Protein AF-A0A7X9AWX8-F1 (afdb_monomer_lite)

Foldseek 3Di:
DDDPVRLVVVVVVLCVVDDADPPDDPVVLSVVCVVQPVVLVVVLVVCCVPPVVCSSVSVRVSRVVVVVLVVCVVVPVVVSVVVSVVVSLVRVLVVLVVVLVVLVVVCVPPDCVVCVVSVVVSVVSVVVSVVSVVVVVVVVVVVVVVVVVVVVVVVVVVVVVVVVCVVCVVVVVQVVCCVVPVDHD

pLDDT: mean 87.35, std 6.23, range [58.72, 96.88]

Radius of gyration: 27.31 Å; chains: 1; bounding box: 64×26×91 Å

Sequence (185 aa):
MPDKAELAGQLPTYLQTLKLSENFSPDRFLTFYQEYAPELLQEWHQVCLNSPETASQHLQQLVLGYEELQALKQSNPSVYAWRAKRFQQELKTRLLAKEIKKLDAELQNKSVTEQTDKFLQLHQNKQKLKKMLEDDFQARQQEQQIEMKRLETEMNMLKMLLEEREANKDNIIQEKYRKLTNLDW

Secondary structure (DSSP, 8-state):
---HHHHHHHHHHHHTTS---TT--HHHHHHHHHHH-HHHHHHHHHHHHH-HHHHHHHHHHHHHHHHHHHHHHHH-HHHHHHHHHHHHHHHHHHHHHHHHHHHHHHTTT--TTTSHHHHHHHHHHHHHHHHHHHHHHHHHHHHHHHHHHHHHHHHHHHHHHHHHHHHTHHHHHHHHHHHHHSS--

Structure (mmCIF, N/CA/C/O backbone):
data_AF-A0A7X9AWX8-F1
#
_entry.id   AF-A0A7X9AWX8-F1
#
loop_
_atom_site.group_PDB
_atom_site.id
_atom_site.type_symbol
_atom_site.label_atom_id
_atom_site.label_alt_id
_atom_site.label_comp_id
_atom_site.label_asym_id
_atom_site.label_entity_id
_atom_site.label_seq_id
_atom_site.pdbx_PDB_ins_code
_atom_site.Cartn_x
_atom_site.Cartn_y
_atom_site.Cartn_z
_atom_site.occupancy
_atom_site.B_iso_or_equiv
_atom_site.auth_seq_id
_atom_site.auth_comp_id
_atom_site.auth_asym_id
_atom_site.auth_atom_id
_atom_site.pdbx_PDB_model_num
ATOM 1 N N . MET A 1 1 ? -22.025 -4.201 9.895 1.00 58.72 1 MET A N 1
ATOM 2 C CA . MET A 1 1 ? -21.469 -4.240 8.528 1.00 58.72 1 MET A CA 1
ATOM 3 C C . MET A 1 1 ? -22.654 -4.101 7.592 1.00 58.72 1 MET A C 1
ATOM 5 O O . MET A 1 1 ? -23.591 -4.861 7.809 1.00 58.72 1 MET A O 1
ATOM 9 N N . PRO A 1 2 ? -22.678 -3.107 6.687 1.00 64.62 2 PRO A N 1
ATOM 10 C CA . PRO A 1 2 ? -23.782 -2.954 5.740 1.00 64.62 2 PRO A CA 1
ATOM 11 C C . PRO A 1 2 ? -23.877 -4.200 4.853 1.00 64.62 2 PRO A C 1
ATOM 13 O O . PRO A 1 2 ? -22.850 -4.785 4.493 1.00 64.62 2 PRO A O 1
ATOM 16 N N . ASP A 1 3 ? -25.099 -4.631 4.552 1.00 77.00 3 ASP A N 1
ATOM 17 C CA . ASP A 1 3 ? -25.329 -5.823 3.733 1.00 77.00 3 ASP A CA 1
ATOM 18 C C . ASP A 1 3 ? -24.892 -5.562 2.278 1.00 77.00 3 ASP A C 1
ATOM 20 O O . ASP A 1 3 ? -24.990 -4.442 1.768 1.00 77.00 3 ASP A O 1
ATOM 24 N N . LYS A 1 4 ? -24.430 -6.601 1.572 1.00 72.00 4 LYS A N 1
ATOM 25 C CA . LYS A 1 4 ? -24.132 -6.537 0.135 1.00 72.00 4 LYS A CA 1
ATOM 26 C C . LYS A 1 4 ? -25.330 -6.006 -0.645 1.00 72.00 4 LYS A C 1
ATOM 28 O O . LYS A 1 4 ? -25.137 -5.199 -1.548 1.00 72.00 4 LYS A O 1
ATOM 33 N N . ALA A 1 5 ? -26.539 -6.438 -0.285 1.00 74.81 5 ALA A N 1
ATOM 34 C CA . ALA A 1 5 ? -27.776 -5.985 -0.915 1.00 74.81 5 ALA A CA 1
ATOM 35 C C . ALA A 1 5 ? -28.046 -4.491 -0.665 1.00 74.81 5 ALA A C 1
ATOM 37 O O . ALA A 1 5 ? -28.476 -3.778 -1.568 1.00 74.81 5 ALA A O 1
ATOM 38 N N . GLU A 1 6 ? -27.733 -4.003 0.536 1.00 76.38 6 GLU A N 1
ATOM 39 C CA . GLU A 1 6 ? -27.904 -2.601 0.923 1.00 76.38 6 GLU A CA 1
ATOM 40 C C . GLU A 1 6 ? -26.924 -1.687 0.172 1.00 76.38 6 GLU A C 1
ATOM 42 O O . GLU A 1 6 ? -27.328 -0.684 -0.420 1.00 76.38 6 GLU A O 1
ATOM 47 N N . LEU A 1 7 ? -25.646 -2.078 0.105 1.00 75.06 7 LEU A N 1
ATOM 48 C CA . LEU A 1 7 ? -24.637 -1.366 -0.683 1.00 75.06 7 LEU A CA 1
ATOM 49 C C . LEU A 1 7 ? -24.966 -1.407 -2.179 1.00 75.06 7 LEU A C 1
ATOM 51 O O . LEU A 1 7 ? -24.877 -0.379 -2.843 1.00 75.06 7 LEU A O 1
ATOM 55 N N . ALA A 1 8 ? -25.387 -2.562 -2.704 1.00 75.44 8 ALA A N 1
ATOM 56 C CA . ALA A 1 8 ? -25.768 -2.724 -4.107 1.00 75.44 8 ALA A CA 1
ATOM 57 C C . ALA A 1 8 ? -27.003 -1.895 -4.496 1.00 75.44 8 ALA A C 1
ATOM 59 O O . ALA A 1 8 ? -27.124 -1.512 -5.656 1.00 75.44 8 ALA A O 1
ATOM 60 N N . GLY A 1 9 ? -27.891 -1.577 -3.549 1.00 75.25 9 GLY A N 1
ATOM 61 C CA . GLY A 1 9 ? -29.017 -0.668 -3.779 1.00 75.25 9 GLY A CA 1
ATOM 62 C C . GLY A 1 9 ? -28.604 0.806 -3.889 1.00 75.25 9 GLY A C 1
ATOM 63 O O . GLY A 1 9 ? -29.216 1.558 -4.643 1.00 75.25 9 GLY A O 1
ATOM 64 N N . GLN A 1 10 ? -27.554 1.223 -3.174 1.00 73.44 10 GLN A N 1
ATOM 65 C CA . GLN A 1 10 ? -27.076 2.615 -3.150 1.00 73.44 10 GLN A CA 1
ATOM 66 C C . GLN A 1 10 ? -26.029 2.906 -4.239 1.00 73.44 10 GLN A C 1
ATOM 68 O O . GLN A 1 10 ? -25.979 4.011 -4.781 1.00 73.44 10 GLN A O 1
ATOM 73 N N . LEU A 1 11 ? -25.207 1.910 -4.584 1.00 78.56 11 LEU A N 1
ATOM 74 C CA . LEU A 1 11 ? -24.085 2.018 -5.522 1.00 78.56 11 LEU A CA 1
ATOM 75 C C . LEU A 1 11 ? -24.466 2.578 -6.911 1.00 78.56 11 LEU A C 1
ATOM 77 O O . LEU A 1 11 ? -23.738 3.445 -7.395 1.00 78.56 11 LEU A O 1
ATOM 81 N N . PRO A 1 12 ? -25.578 2.165 -7.561 1.00 79.56 12 PRO A N 1
ATOM 82 C CA . PRO A 1 12 ? -25.911 2.614 -8.913 1.00 79.56 12 PRO A CA 1
ATOM 83 C C . PRO A 1 12 ? -26.087 4.131 -9.014 1.00 79.56 12 PRO A C 1
ATOM 85 O O . PRO A 1 12 ? -25.610 4.737 -9.969 1.00 79.56 12 PRO A O 1
ATOM 88 N N . THR A 1 13 ? -26.706 4.753 -8.007 1.00 82.81 13 THR A N 1
ATOM 89 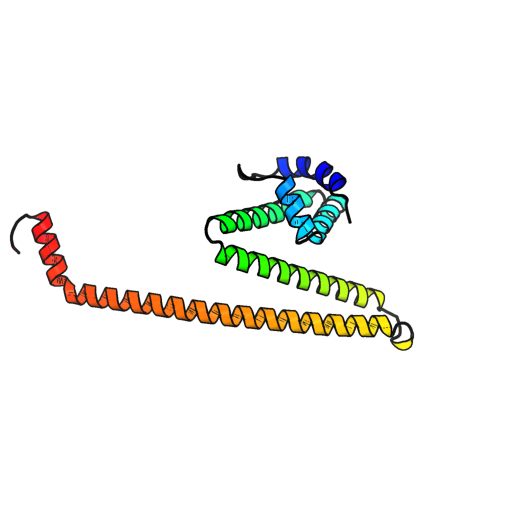C CA . THR A 1 13 ? -26.957 6.201 -7.971 1.00 82.81 13 THR A CA 1
ATOM 90 C C . THR A 1 13 ? -25.654 6.997 -7.959 1.00 82.81 13 THR A C 1
ATOM 92 O O . THR A 1 13 ? -25.510 7.975 -8.688 1.00 82.81 13 THR A O 1
ATOM 95 N N . TYR A 1 14 ? -24.674 6.555 -7.171 1.00 80.62 14 TYR A N 1
ATOM 96 C CA . TYR A 1 14 ? -23.377 7.223 -7.082 1.00 80.62 14 TYR A CA 1
ATOM 97 C C . TYR A 1 14 ? -22.487 6.921 -8.293 1.00 80.62 14 TYR A C 1
ATOM 99 O O . TYR A 1 14 ? -21.811 7.819 -8.791 1.00 80.62 14 TYR A O 1
ATOM 107 N N . LEU A 1 15 ? -22.524 5.695 -8.824 1.00 81.19 15 LEU A N 1
ATOM 108 C CA . LEU A 1 15 ? -21.748 5.303 -10.004 1.00 81.19 15 LEU A CA 1
ATOM 109 C C . LEU A 1 15 ? -22.141 6.075 -11.271 1.00 81.19 15 LEU A C 1
ATOM 111 O O . LEU A 1 15 ? -21.268 6.361 -12.084 1.00 81.19 15 LEU A O 1
ATOM 115 N N . GLN A 1 16 ? -23.412 6.467 -11.424 1.00 80.62 16 GLN A N 1
ATOM 116 C CA . GLN A 1 16 ? -23.870 7.285 -12.560 1.00 80.62 16 GLN A CA 1
ATOM 117 C C . GLN A 1 16 ? -23.164 8.645 -12.653 1.00 80.62 16 GLN A C 1
ATOM 119 O O . GLN A 1 16 ? -23.079 9.226 -13.732 1.00 80.62 16 GLN A O 1
ATOM 124 N N . THR A 1 17 ? -22.645 9.153 -11.534 1.00 79.62 17 THR A N 1
ATOM 125 C CA . THR A 1 17 ? -21.919 10.430 -11.489 1.00 79.62 17 THR A CA 1
ATOM 126 C C . THR A 1 17 ? -20.439 10.299 -11.854 1.00 79.62 17 THR A C 1
ATOM 128 O O . THR A 1 17 ? -19.745 11.308 -11.994 1.00 79.62 17 THR A O 1
ATOM 131 N N . LEU A 1 18 ? -19.942 9.069 -12.022 1.00 82.12 18 LEU A N 1
ATOM 132 C CA . LEU A 1 18 ? -18.532 8.778 -12.246 1.00 82.12 18 LEU A CA 1
ATOM 133 C C . LEU A 1 18 ? -18.266 8.409 -13.707 1.00 82.12 18 LEU A C 1
ATOM 135 O O . LEU A 1 18 ? -19.067 7.756 -14.371 1.00 82.12 18 LEU A O 1
ATOM 139 N N . LYS A 1 19 ? -17.089 8.795 -14.205 1.00 80.81 19 LYS A N 1
ATOM 140 C CA . LYS A 1 19 ? -16.570 8.295 -15.483 1.00 80.81 19 LYS A CA 1
ATOM 141 C C . LYS A 1 19 ? -15.870 6.963 -15.232 1.00 80.81 19 LYS A C 1
ATOM 143 O O . LYS A 1 19 ? -14.737 6.956 -14.763 1.00 80.81 19 LYS A O 1
ATOM 148 N N . LEU A 1 20 ? -16.572 5.868 -15.501 1.00 83.25 20 LEU A N 1
ATOM 149 C CA . LEU A 1 20 ? -16.092 4.498 -15.306 1.00 83.25 20 LEU A CA 1
ATOM 150 C C . LEU A 1 20 ? -15.451 3.963 -16.591 1.00 83.25 20 LEU A C 1
ATOM 152 O O . LEU A 1 20 ? -15.846 4.363 -17.689 1.00 83.25 20 LEU A O 1
ATOM 156 N N . SER A 1 21 ? -14.484 3.051 -16.470 1.00 80.31 21 SER A N 1
ATOM 157 C CA . SER A 1 21 ? -13.946 2.351 -17.640 1.00 80.31 21 SER A CA 1
ATOM 158 C C . SER A 1 21 ? -14.966 1.371 -18.234 1.00 80.31 21 SER A C 1
ATOM 160 O O . SER A 1 21 ? -15.839 0.859 -17.533 1.00 80.31 21 SER A O 1
ATOM 162 N N . GLU A 1 22 ? -14.828 1.046 -19.525 1.00 78.81 22 GLU A N 1
ATOM 163 C CA . GLU A 1 22 ? -15.707 0.078 -20.213 1.00 78.81 22 GLU A CA 1
ATOM 164 C C . GLU A 1 22 ? -15.689 -1.319 -19.569 1.00 78.81 22 GLU A C 1
ATOM 166 O O . GLU A 1 22 ? -16.652 -2.074 -19.677 1.00 78.81 22 GLU A O 1
ATOM 171 N N . ASN A 1 23 ? -14.608 -1.654 -18.861 1.00 80.56 23 ASN A N 1
ATOM 172 C CA . ASN A 1 23 ? -14.426 -2.942 -18.196 1.00 80.56 23 ASN A CA 1
ATOM 173 C C . ASN A 1 23 ? -14.838 -2.925 -16.715 1.00 80.56 23 ASN A C 1
ATOM 175 O O . ASN A 1 23 ? -14.663 -3.932 -16.017 1.00 80.56 23 ASN A O 1
ATOM 179 N N . PHE A 1 24 ? -15.359 -1.802 -16.211 1.00 85.81 24 PHE A N 1
ATOM 180 C CA . PHE A 1 24 ? -15.783 -1.697 -14.825 1.00 85.81 24 PHE A CA 1
ATOM 181 C C . PHE A 1 24 ? -17.013 -2.573 -14.565 1.00 85.81 24 PHE A C 1
ATOM 183 O O . PHE A 1 24 ? -18.043 -2.465 -15.227 1.00 85.81 24 PHE A O 1
ATOM 190 N N . SER A 1 25 ? -16.920 -3.431 -13.550 1.00 88.19 25 SER A N 1
ATOM 191 C CA . SER A 1 25 ? -18.032 -4.263 -13.094 1.00 88.19 25 SER A CA 1
ATOM 192 C C . SER A 1 25 ? -18.333 -3.949 -11.626 1.00 88.19 25 SER A C 1
ATOM 194 O O . SER A 1 25 ? -17.509 -4.281 -10.766 1.00 88.19 25 SER A O 1
ATOM 196 N N . PRO A 1 26 ? -19.506 -3.36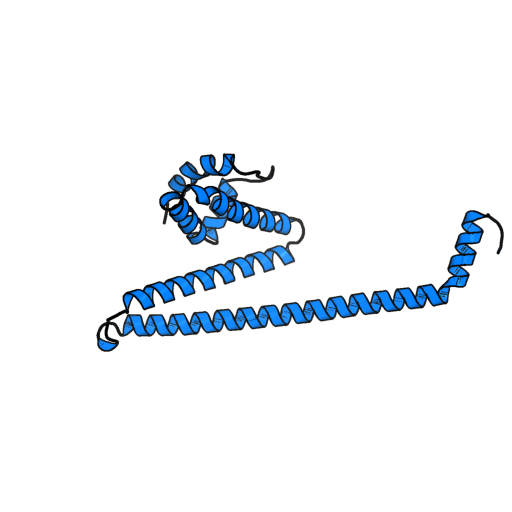0 -11.318 1.00 87.00 26 PRO A N 1
ATOM 197 C CA . PRO A 1 26 ? -19.909 -3.041 -9.948 1.00 87.00 26 PRO A CA 1
ATOM 198 C C . PRO A 1 26 ? -19.889 -4.259 -9.014 1.00 87.00 26 PRO A C 1
ATOM 200 O O . PRO A 1 26 ? -19.415 -4.171 -7.883 1.00 87.00 26 PRO A O 1
ATOM 203 N N . ASP A 1 27 ? -20.315 -5.426 -9.506 1.00 86.69 27 ASP A N 1
ATOM 204 C CA . ASP A 1 27 ? -20.313 -6.669 -8.728 1.00 86.69 27 ASP A CA 1
ATOM 205 C C . ASP A 1 27 ? -18.902 -7.158 -8.398 1.00 86.69 27 ASP A C 1
ATOM 207 O O . ASP A 1 27 ? -18.645 -7.626 -7.283 1.00 86.69 27 ASP A O 1
ATOM 211 N N . ARG A 1 28 ? -17.964 -7.044 -9.349 1.00 88.38 28 ARG A N 1
ATOM 212 C CA . ARG A 1 28 ? -16.558 -7.408 -9.118 1.00 88.38 28 ARG A CA 1
ATOM 213 C C . ARG A 1 28 ? -15.870 -6.415 -8.191 1.00 88.38 28 ARG A C 1
ATOM 215 O O . ARG A 1 28 ? -15.081 -6.841 -7.352 1.00 88.38 28 ARG A O 1
ATOM 222 N N . PHE A 1 29 ? -16.190 -5.129 -8.311 1.00 90.31 29 PHE A N 1
ATOM 223 C CA . PHE A 1 29 ? -15.744 -4.086 -7.391 1.00 90.31 29 PHE A CA 1
ATOM 224 C C . PHE A 1 29 ? -16.210 -4.384 -5.958 1.00 90.31 29 PHE A C 1
ATOM 226 O O . PHE A 1 29 ? -15.383 -4.485 -5.052 1.00 90.31 29 PHE A O 1
ATOM 233 N N . LEU A 1 30 ? -17.512 -4.615 -5.754 1.00 88.44 30 LEU A N 1
ATOM 234 C CA . LEU A 1 30 ? -18.059 -4.922 -4.429 1.00 88.44 30 LEU A CA 1
ATOM 235 C C . LEU A 1 30 ? -17.465 -6.205 -3.857 1.00 88.44 30 LEU A C 1
ATOM 237 O O . LEU A 1 30 ? -17.063 -6.225 -2.700 1.00 88.44 30 LEU A O 1
ATOM 241 N N . THR A 1 31 ? -17.381 -7.264 -4.662 1.00 88.38 31 THR A N 1
ATOM 242 C CA . THR A 1 31 ? -16.828 -8.549 -4.214 1.00 88.38 31 THR A CA 1
ATOM 243 C C . THR A 1 31 ? -15.361 -8.405 -3.806 1.00 88.38 31 THR A C 1
ATOM 245 O O . THR A 1 31 ? -14.979 -8.900 -2.751 1.00 88.38 31 THR A O 1
ATOM 248 N N . PHE A 1 32 ? -14.565 -7.655 -4.576 1.00 88.19 32 PHE A N 1
ATOM 249 C CA . PHE A 1 32 ? -13.178 -7.359 -4.223 1.00 88.19 32 PHE A CA 1
ATOM 250 C C . PHE A 1 32 ? -13.080 -6.652 -2.866 1.00 88.19 32 PHE A C 1
ATOM 252 O O . PHE A 1 32 ? -12.377 -7.117 -1.973 1.00 88.19 32 PHE A O 1
ATOM 259 N N . TYR A 1 33 ? -13.805 -5.552 -2.670 1.00 87.50 33 TYR A N 1
ATOM 260 C CA . TYR A 1 33 ? -13.709 -4.831 -1.404 1.00 87.50 33 TYR A CA 1
ATOM 261 C C . TYR A 1 33 ? -14.325 -5.600 -0.232 1.00 87.50 33 TYR A C 1
ATOM 263 O O . TYR A 1 33 ? -13.813 -5.493 0.872 1.00 87.50 33 TYR A O 1
ATOM 271 N N . GLN A 1 34 ? -15.354 -6.419 -0.436 1.00 86.69 34 GLN A N 1
ATOM 272 C CA . GLN A 1 34 ? -15.895 -7.274 0.626 1.00 86.69 34 GLN A CA 1
ATOM 273 C C . GLN A 1 34 ? -14.899 -8.330 1.099 1.00 86.69 34 GLN A C 1
ATOM 275 O O . GLN A 1 34 ? -14.813 -8.593 2.295 1.00 86.69 34 GLN A O 1
ATOM 280 N N . GLU A 1 35 ? -14.155 -8.928 0.171 1.00 84.38 35 GLU A N 1
ATOM 281 C CA . GLU A 1 35 ? -13.173 -9.964 0.483 1.00 84.38 35 GLU A CA 1
ATOM 282 C C . GLU A 1 35 ? -11.905 -9.375 1.113 1.00 84.38 35 GLU A C 1
ATOM 284 O O . GLU A 1 35 ? -11.372 -9.923 2.077 1.00 84.38 35 GLU A O 1
ATOM 289 N N . TYR A 1 36 ? -11.423 -8.247 0.585 1.00 79.94 36 TYR A N 1
ATOM 290 C CA . TYR A 1 36 ? -10.094 -7.733 0.921 1.00 79.94 36 TYR A CA 1
ATOM 291 C C . TYR A 1 36 ? -10.087 -6.530 1.865 1.00 79.94 36 TYR A C 1
ATOM 293 O O . TYR A 1 36 ? -9.061 -6.277 2.499 1.00 79.94 36 TYR A O 1
ATOM 301 N N . ALA A 1 37 ? -11.176 -5.762 1.929 1.00 82.94 37 ALA A N 1
ATOM 302 C CA . ALA A 1 37 ? -11.220 -4.485 2.639 1.00 82.94 37 ALA A CA 1
ATOM 303 C C . ALA A 1 37 ? -12.654 -4.040 3.009 1.00 82.94 37 ALA A C 1
ATOM 305 O O . ALA A 1 37 ? -13.070 -2.933 2.632 1.00 82.94 37 ALA A O 1
ATOM 306 N N . PRO A 1 38 ? -13.444 -4.877 3.709 1.00 85.38 38 PRO A N 1
ATOM 307 C CA . PRO A 1 38 ? -14.861 -4.602 3.962 1.00 85.38 38 PRO A CA 1
ATOM 308 C C . PRO A 1 38 ? -15.080 -3.298 4.742 1.00 85.38 38 PRO A C 1
ATOM 310 O O . PRO A 1 38 ? -16.115 -2.644 4.617 1.00 85.38 38 PRO A O 1
ATOM 313 N N . GLU A 1 39 ? -14.085 -2.859 5.506 1.00 82.56 39 GLU A N 1
ATOM 314 C CA . GLU A 1 39 ? -14.132 -1.627 6.280 1.00 82.56 39 GLU A CA 1
ATOM 315 C C . GLU A 1 39 ? -14.074 -0.373 5.407 1.00 82.56 39 GLU A C 1
ATOM 317 O O . GLU A 1 39 ? -14.596 0.659 5.820 1.00 82.56 39 GLU A O 1
ATOM 322 N N . LEU A 1 40 ? -13.487 -0.436 4.204 1.00 86.19 40 LEU A N 1
ATOM 323 C CA . LEU A 1 40 ? -13.571 0.671 3.241 1.00 86.19 40 LEU A CA 1
ATOM 324 C C . LEU A 1 40 ? -14.998 0.843 2.721 1.00 86.19 40 LEU A C 1
ATOM 326 O O . LEU A 1 40 ? -15.463 1.970 2.578 1.00 86.19 40 LEU A O 1
ATOM 330 N N . LEU A 1 41 ? -15.724 -0.257 2.500 1.00 88.19 41 LEU A N 1
ATOM 331 C CA . LEU A 1 41 ? -17.143 -0.182 2.139 1.00 88.19 41 LEU A CA 1
ATOM 332 C C . LEU A 1 41 ? -17.981 0.344 3.300 1.00 88.19 41 LEU A C 1
ATOM 334 O O . LEU A 1 41 ? -18.899 1.132 3.090 1.00 88.19 41 LEU A O 1
ATOM 338 N N . GLN A 1 42 ? -17.647 -0.051 4.529 1.00 85.75 42 GLN A N 1
ATOM 339 C CA . GLN A 1 42 ? -18.303 0.485 5.714 1.00 85.75 42 GLN A CA 1
ATOM 340 C C . GLN A 1 42 ? -18.038 1.987 5.885 1.00 85.75 42 GLN A C 1
ATOM 342 O O . GLN A 1 42 ? -18.956 2.726 6.228 1.00 85.75 42 GLN A O 1
ATOM 347 N N . GLU A 1 43 ? -16.808 2.449 5.657 1.00 86.19 43 GLU A N 1
ATOM 348 C CA . GLU A 1 43 ? -16.481 3.876 5.666 1.00 86.19 43 GLU A CA 1
ATOM 349 C C . GLU A 1 43 ? -17.256 4.631 4.604 1.00 86.19 43 GLU A C 1
ATOM 351 O O . GLU A 1 43 ? -17.886 5.631 4.926 1.00 86.19 43 GLU A O 1
ATOM 356 N N . TRP A 1 44 ? -17.263 4.131 3.370 1.00 88.88 44 TRP A N 1
ATOM 357 C CA . TRP A 1 44 ? -18.027 4.748 2.299 1.00 88.88 44 TRP A CA 1
ATOM 358 C C . TRP A 1 44 ? -19.517 4.837 2.647 1.00 88.88 44 TRP A C 1
ATOM 360 O O . TRP A 1 44 ? -20.116 5.900 2.502 1.00 88.88 44 TRP A O 1
ATOM 370 N N . HIS A 1 45 ? -20.100 3.772 3.198 1.00 88.88 45 HIS A N 1
ATOM 371 C CA . HIS A 1 45 ? -21.481 3.789 3.676 1.00 88.88 45 HIS A CA 1
ATOM 372 C C . HIS A 1 45 ? -21.701 4.830 4.785 1.00 88.88 45 HIS A C 1
ATOM 374 O O . HIS A 1 45 ? -22.684 5.564 4.762 1.00 88.88 45 HIS A O 1
ATOM 380 N N . GLN A 1 46 ? -20.762 4.970 5.723 1.00 87.75 46 GLN A N 1
ATOM 381 C CA . GLN A 1 46 ? -20.833 6.025 6.737 1.00 87.75 46 GLN A CA 1
ATOM 382 C C . GLN A 1 46 ? -20.698 7.429 6.141 1.00 87.75 46 GLN A C 1
ATOM 384 O O . GLN A 1 46 ? -21.365 8.349 6.608 1.00 87.75 46 GLN A O 1
ATOM 389 N N . VAL A 1 47 ? -19.883 7.616 5.103 1.00 88.38 47 VAL A N 1
ATOM 390 C CA . VAL A 1 47 ? -19.811 8.888 4.371 1.00 88.38 47 VAL A CA 1
ATOM 391 C C . VAL A 1 47 ? -21.142 9.170 3.671 1.00 88.38 47 VAL A C 1
ATOM 393 O O . VAL A 1 47 ? -21.618 10.296 3.733 1.00 88.38 47 VAL A O 1
ATOM 396 N N . CYS A 1 48 ? -21.798 8.160 3.092 1.00 87.69 48 CYS A N 1
ATOM 397 C CA . CYS A 1 48 ? -23.128 8.320 2.496 1.00 87.69 48 CYS A CA 1
ATOM 398 C C . CYS A 1 48 ? -24.169 8.812 3.513 1.00 87.69 48 CYS A C 1
ATOM 400 O O . CYS A 1 48 ? -25.013 9.633 3.165 1.00 87.69 48 CYS A O 1
ATOM 402 N N . LEU A 1 49 ? -24.108 8.327 4.758 1.00 87.00 49 LEU A N 1
ATOM 403 C CA . LEU A 1 49 ? -25.038 8.721 5.820 1.00 87.00 49 LEU A CA 1
ATOM 404 C C . LEU A 1 49 ? -24.735 10.108 6.399 1.00 87.00 49 LEU A C 1
ATOM 406 O O . LEU A 1 49 ? -25.656 10.873 6.670 1.00 87.00 49 LEU A O 1
ATOM 410 N N . ASN A 1 50 ? -23.456 10.419 6.618 1.00 88.31 50 ASN A N 1
ATOM 411 C CA . ASN A 1 50 ? -23.050 11.603 7.380 1.00 88.31 50 ASN A CA 1
ATOM 412 C C . ASN A 1 50 ? -22.684 12.809 6.500 1.00 88.31 50 ASN A C 1
ATOM 414 O O . ASN A 1 50 ? -22.707 13.939 6.983 1.00 88.31 50 ASN A O 1
ATOM 418 N N . SER A 1 51 ? -22.285 12.585 5.246 1.00 88.12 51 SER A N 1
ATOM 419 C CA . SER A 1 51 ? -21.753 13.618 4.340 1.00 88.12 51 SER A CA 1
ATOM 420 C C . SER A 1 51 ? -22.006 13.253 2.863 1.00 88.12 51 SER A C 1
ATOM 422 O O . SER A 1 51 ? -21.050 13.043 2.100 1.00 88.12 51 SER A O 1
ATOM 424 N N . PRO A 1 52 ? -23.281 13.129 2.441 1.00 84.31 52 PRO A N 1
ATOM 425 C CA . PRO A 1 52 ? -23.663 12.638 1.112 1.00 84.31 52 PRO A CA 1
ATOM 426 C C . PRO A 1 52 ? -23.055 13.448 -0.044 1.00 84.31 52 PRO A C 1
ATOM 428 O O . PRO A 1 52 ? -22.757 12.891 -1.099 1.00 84.31 52 PRO A O 1
ATOM 431 N N . GLU A 1 53 ? -22.786 14.738 0.157 1.00 85.44 53 GLU A N 1
ATOM 432 C CA . GLU A 1 53 ? -22.127 15.619 -0.812 1.00 85.44 53 GLU A CA 1
ATOM 433 C C . GLU A 1 53 ? -20.688 15.195 -1.159 1.00 85.44 53 GLU A C 1
ATOM 435 O O . GLU A 1 53 ? -20.219 15.447 -2.269 1.00 85.44 53 GLU A O 1
ATOM 440 N N . THR A 1 54 ? -19.996 14.508 -0.244 1.00 85.50 54 THR A N 1
ATOM 441 C CA . THR A 1 54 ? -18.628 13.994 -0.457 1.00 85.50 54 THR A CA 1
ATOM 442 C C . THR A 1 54 ? -18.586 12.505 -0.806 1.00 85.50 54 THR A C 1
ATOM 444 O O . THR A 1 54 ? -17.548 11.992 -1.235 1.00 85.50 54 THR A O 1
ATOM 447 N N . ALA A 1 55 ? -19.712 11.797 -0.680 1.00 86.94 55 ALA A N 1
ATOM 448 C CA . ALA A 1 55 ? -19.787 10.350 -0.874 1.00 86.94 55 ALA A CA 1
ATOM 449 C C . ALA A 1 55 ? -19.388 9.910 -2.291 1.00 86.94 55 ALA A C 1
ATOM 451 O O . ALA A 1 55 ? -18.696 8.901 -2.445 1.00 86.94 55 ALA A O 1
ATOM 452 N N . SER A 1 56 ? -19.747 10.691 -3.314 1.00 86.06 56 SER A N 1
ATOM 453 C CA . SER A 1 56 ? -19.364 10.444 -4.711 1.00 86.06 56 SER A CA 1
ATOM 454 C C . SER A 1 56 ? -17.850 10.542 -4.924 1.00 86.06 56 SER A C 1
ATOM 456 O O . SER A 1 56 ? -17.266 9.701 -5.603 1.00 86.06 56 SER A O 1
ATOM 458 N N . GLN A 1 57 ? -17.193 11.531 -4.307 1.00 87.12 57 GLN A N 1
ATOM 459 C CA . GLN A 1 57 ? -15.735 11.699 -4.390 1.00 87.12 57 GLN A CA 1
ATOM 460 C C . GLN A 1 57 ? -15.012 10.548 -3.689 1.00 87.12 57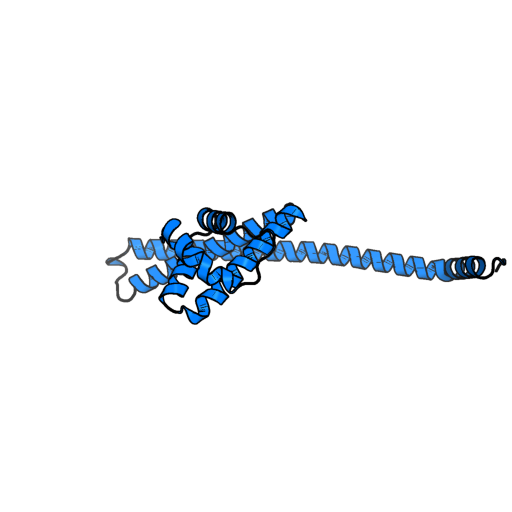 GLN A C 1
ATOM 462 O O . GLN A 1 57 ? -14.029 10.016 -4.203 1.00 87.12 57 GLN A O 1
ATOM 467 N N . HIS A 1 58 ? -15.524 10.126 -2.532 1.00 87.06 58 HIS A N 1
ATOM 468 C CA . HIS A 1 58 ? -14.975 8.986 -1.809 1.00 87.06 58 HIS A CA 1
ATOM 469 C C . HIS A 1 58 ? -15.118 7.686 -2.616 1.00 87.06 58 HIS A C 1
ATOM 471 O O . HIS A 1 58 ? -14.154 6.931 -2.747 1.00 87.06 58 HIS A O 1
ATOM 477 N N . LEU A 1 59 ? -16.285 7.455 -3.231 1.00 89.69 59 LEU A N 1
ATOM 478 C CA . LEU A 1 59 ? -16.493 6.318 -4.130 1.00 89.69 59 LEU A CA 1
ATOM 479 C C . LEU A 1 59 ? -15.543 6.369 -5.329 1.00 89.69 59 LEU A C 1
ATOM 481 O O . LEU A 1 59 ? -14.977 5.344 -5.697 1.00 89.69 59 LEU A O 1
ATOM 485 N N . GLN A 1 60 ? -15.326 7.551 -5.909 1.00 88.69 60 GLN A N 1
ATOM 486 C CA . GLN A 1 60 ? -14.405 7.725 -7.028 1.00 88.69 60 GLN A CA 1
ATOM 487 C C . GLN A 1 60 ? -12.985 7.279 -6.675 1.00 88.69 60 GLN A C 1
ATOM 489 O O . GLN A 1 60 ? -12.349 6.599 -7.474 1.00 88.69 60 GLN A O 1
ATOM 494 N N . GLN A 1 61 ? -12.491 7.607 -5.478 1.00 89.00 61 GLN A N 1
ATOM 495 C CA . GLN A 1 61 ? -11.168 7.156 -5.037 1.00 89.00 61 GLN A CA 1
ATOM 496 C C . GLN A 1 61 ? -11.083 5.630 -4.921 1.00 89.00 61 GLN A C 1
ATOM 498 O O . GLN A 1 61 ? -10.082 5.041 -5.329 1.00 89.00 61 GLN A O 1
ATOM 503 N N . LEU A 1 62 ? -12.137 4.981 -4.413 1.00 90.44 62 LEU A N 1
ATOM 504 C CA . LEU A 1 62 ? -12.204 3.518 -4.353 1.00 90.44 62 LEU A CA 1
ATOM 505 C C . LEU A 1 62 ? -12.232 2.903 -5.758 1.00 90.44 62 LEU A C 1
ATOM 507 O O . LEU A 1 62 ? -11.510 1.947 -6.029 1.00 90.44 62 LEU A O 1
ATOM 511 N N . VAL A 1 63 ? -13.033 3.460 -6.667 1.00 90.94 63 VAL A N 1
ATOM 512 C CA . VAL A 1 63 ? -13.120 2.992 -8.056 1.00 90.94 63 VAL A CA 1
ATOM 513 C C . VAL A 1 63 ? -11.771 3.116 -8.761 1.00 90.94 63 VAL A C 1
ATOM 515 O O . VAL A 1 63 ? -11.298 2.130 -9.320 1.00 90.94 63 VAL A O 1
ATOM 518 N N . LEU A 1 64 ? -11.117 4.278 -8.673 1.00 88.81 64 LEU A N 1
ATOM 519 C CA . LEU A 1 64 ? -9.804 4.502 -9.283 1.00 88.81 64 LEU A CA 1
ATOM 520 C C . LEU A 1 64 ? -8.762 3.514 -8.750 1.00 88.81 64 LEU A C 1
ATOM 522 O O . LEU A 1 64 ? -8.070 2.868 -9.533 1.00 88.81 64 LEU A O 1
ATOM 526 N N . GLY A 1 65 ? -8.694 3.328 -7.427 1.00 86.69 65 GLY A N 1
ATOM 527 C CA . GLY A 1 65 ? -7.768 2.369 -6.823 1.00 86.69 65 GLY A CA 1
ATOM 528 C C . GLY A 1 65 ? -8.015 0.927 -7.281 1.00 86.69 65 GLY A C 1
ATOM 529 O O . GLY A 1 65 ? -7.067 0.177 -7.526 1.00 86.69 65 GLY A O 1
ATOM 530 N N . TYR A 1 66 ? -9.281 0.536 -7.442 1.00 89.19 66 TYR A N 1
ATOM 531 C CA . TYR A 1 66 ? -9.645 -0.769 -7.989 1.00 89.19 66 TYR A CA 1
ATOM 532 C C . TYR A 1 66 ? -9.229 -0.922 -9.453 1.00 89.19 66 TYR A C 1
ATOM 534 O O . TYR A 1 66 ? -8.594 -1.919 -9.801 1.00 89.19 66 TYR A O 1
ATOM 542 N N . GLU A 1 67 ? -9.561 0.045 -10.306 1.00 88.69 67 GLU A N 1
ATOM 543 C CA . GLU A 1 67 ? -9.250 -0.005 -11.737 1.00 88.69 67 GLU A CA 1
ATOM 544 C C . GLU A 1 67 ? -7.737 -0.008 -11.990 1.00 88.69 67 GLU A C 1
ATOM 546 O O . GLU A 1 67 ? -7.262 -0.813 -12.793 1.00 88.69 67 GLU A O 1
ATOM 551 N N . GLU A 1 68 ? -6.961 0.788 -11.245 1.00 86.94 68 GLU A N 1
ATOM 552 C CA . GLU A 1 68 ? -5.493 0.755 -11.281 1.00 86.94 68 GLU A CA 1
ATOM 553 C C . GLU A 1 68 ? -4.947 -0.646 -10.973 1.00 86.94 68 GLU A C 1
ATOM 555 O O . GLU A 1 68 ? -4.081 -1.164 -11.684 1.00 86.94 68 GLU A O 1
ATOM 560 N N . LEU A 1 69 ? -5.467 -1.294 -9.925 1.00 85.94 69 LEU A N 1
ATOM 561 C CA . LEU A 1 69 ? -5.059 -2.650 -9.563 1.00 85.94 69 LEU A CA 1
ATOM 562 C C . LEU A 1 69 ? -5.449 -3.669 -10.642 1.00 85.94 69 LEU A C 1
ATOM 564 O O . LEU A 1 69 ? -4.652 -4.556 -10.951 1.00 85.94 69 LEU A O 1
ATOM 568 N N . GLN A 1 70 ? -6.636 -3.554 -11.244 1.00 87.25 70 GLN A N 1
ATOM 569 C CA . GLN A 1 70 ? -7.046 -4.466 -12.318 1.00 87.25 70 GLN A CA 1
ATOM 570 C C . GLN A 1 70 ? -6.215 -4.278 -13.594 1.00 87.25 70 GLN A C 1
ATOM 572 O O . GLN A 1 70 ? -5.848 -5.270 -14.226 1.00 87.25 70 GLN A O 1
ATOM 577 N N . ALA A 1 71 ? -5.856 -3.042 -13.948 1.00 85.50 71 ALA A N 1
ATOM 578 C CA . ALA A 1 71 ? -4.988 -2.761 -15.090 1.00 85.50 71 ALA A CA 1
ATOM 579 C C . ALA A 1 71 ? -3.583 -3.364 -14.900 1.00 85.50 71 ALA A C 1
ATOM 581 O O . ALA A 1 71 ? -3.012 -3.957 -15.824 1.00 85.50 71 ALA A O 1
ATOM 582 N N . LEU A 1 72 ? -3.041 -3.291 -13.679 1.00 82.88 72 LEU A N 1
ATOM 583 C CA . LEU A 1 72 ? -1.759 -3.915 -13.332 1.00 82.88 72 LEU A CA 1
ATOM 584 C C . LEU A 1 72 ? -1.818 -5.441 -13.381 1.00 82.88 72 LEU A C 1
ATOM 586 O O . LEU A 1 72 ? -0.849 -6.074 -13.793 1.00 82.88 72 LEU A O 1
ATOM 590 N N . LYS A 1 73 ? -2.952 -6.044 -13.011 1.00 83.88 73 LYS A N 1
ATOM 591 C CA . LYS A 1 73 ? -3.124 -7.504 -13.029 1.00 83.88 73 LYS A CA 1
ATOM 592 C C . LYS A 1 73 ? -2.881 -8.109 -14.414 1.00 83.88 73 LYS A C 1
ATOM 594 O O . LYS A 1 73 ? -2.368 -9.220 -14.502 1.00 83.88 73 LYS A O 1
ATOM 599 N N . GLN A 1 74 ? -3.243 -7.386 -15.474 1.00 80.31 74 GLN A N 1
ATOM 600 C CA . GLN A 1 74 ? -3.068 -7.833 -16.858 1.00 80.31 74 GLN A CA 1
ATOM 601 C C . GLN A 1 74 ? -1.699 -7.455 -17.436 1.00 80.31 74 GLN A C 1
ATOM 603 O O . GLN A 1 74 ? -1.102 -8.247 -18.158 1.00 80.31 74 GLN A O 1
ATOM 608 N N . SER A 1 75 ? -1.196 -6.260 -17.118 1.00 85.38 75 SER A N 1
ATOM 609 C CA . SER A 1 75 ? 0.033 -5.715 -17.714 1.00 85.38 75 SER A CA 1
ATOM 610 C C . SER A 1 75 ? 1.317 -6.145 -17.000 1.00 85.38 75 SER A C 1
ATOM 612 O O . SER A 1 75 ? 2.345 -6.333 -17.648 1.00 85.38 75 SER A O 1
ATOM 614 N N . ASN A 1 76 ? 1.285 -6.305 -15.673 1.00 84.69 76 ASN A N 1
ATOM 615 C CA . ASN A 1 76 ? 2.448 -6.679 -14.872 1.00 84.69 76 ASN A CA 1
ATOM 616 C C . ASN A 1 76 ? 2.034 -7.428 -13.582 1.00 84.69 76 ASN A C 1
ATOM 618 O O . ASN A 1 76 ? 1.897 -6.816 -12.514 1.00 84.69 76 ASN A O 1
ATOM 622 N N . PRO A 1 77 ? 1.863 -8.765 -13.650 1.00 83.81 77 PRO A N 1
ATOM 623 C CA . PRO A 1 77 ? 1.385 -9.577 -12.528 1.00 83.81 77 PRO A CA 1
ATOM 624 C C . PRO A 1 77 ? 2.243 -9.482 -11.257 1.00 83.81 77 PRO A C 1
ATOM 626 O O . PRO A 1 77 ? 1.709 -9.534 -10.148 1.00 83.81 77 PRO A O 1
ATOM 629 N N . SER A 1 78 ? 3.559 -9.305 -11.397 1.00 81.50 78 SER A N 1
ATOM 630 C CA . SER A 1 78 ? 4.478 -9.164 -10.261 1.00 81.50 78 SER A CA 1
ATOM 631 C C . SER A 1 78 ? 4.251 -7.847 -9.513 1.00 81.50 78 SER A C 1
ATOM 633 O O . SER A 1 78 ? 4.158 -7.838 -8.284 1.00 81.50 78 SER A O 1
ATOM 635 N N . VAL A 1 79 ? 4.085 -6.742 -10.249 1.00 79.62 79 VAL A N 1
ATOM 636 C CA . VAL A 1 79 ? 3.759 -5.428 -9.666 1.00 79.62 79 VAL A CA 1
ATOM 637 C C . VAL A 1 79 ? 2.361 -5.440 -9.048 1.00 79.62 79 VAL A C 1
ATOM 639 O O . VAL A 1 79 ? 2.165 -4.879 -7.970 1.00 79.62 79 VAL A O 1
ATOM 642 N N . TYR A 1 80 ? 1.402 -6.129 -9.672 1.00 84.31 80 TYR A N 1
ATOM 643 C CA . TYR A 1 80 ? 0.074 -6.333 -9.096 1.00 84.31 80 TYR A CA 1
ATOM 644 C C . TYR A 1 80 ? 0.134 -7.050 -7.742 1.00 84.31 80 TYR A C 1
ATOM 646 O O . TYR A 1 80 ? -0.411 -6.541 -6.763 1.00 84.31 80 TYR A O 1
ATOM 654 N N . ALA A 1 81 ? 0.811 -8.201 -7.665 1.00 80.62 81 ALA A N 1
ATOM 655 C CA . ALA A 1 81 ? 0.911 -8.977 -6.429 1.00 80.62 81 ALA A CA 1
ATOM 656 C C . ALA A 1 81 ? 1.542 -8.154 -5.296 1.00 80.62 81 ALA A C 1
ATOM 658 O O . ALA A 1 81 ? 1.061 -8.168 -4.160 1.00 80.62 81 ALA A O 1
ATOM 659 N N . TRP A 1 82 ? 2.580 -7.383 -5.623 1.00 80.06 82 TRP A N 1
ATOM 660 C CA . TRP A 1 82 ? 3.219 -6.476 -4.680 1.00 80.06 82 TRP A CA 1
ATOM 661 C C . TRP A 1 82 ? 2.274 -5.356 -4.213 1.00 80.06 82 TRP A C 1
ATOM 663 O O . TRP A 1 82 ? 2.090 -5.171 -3.007 1.00 80.06 82 TRP A O 1
ATOM 673 N N . ARG A 1 83 ? 1.604 -4.656 -5.139 1.00 82.06 83 ARG A N 1
ATOM 674 C CA . ARG A 1 83 ? 0.713 -3.528 -4.809 1.00 82.06 83 ARG A CA 1
ATOM 675 C C . ARG A 1 83 ? -0.525 -3.985 -4.039 1.00 82.06 83 ARG A C 1
ATOM 677 O O . ARG A 1 83 ? -0.932 -3.315 -3.094 1.00 82.06 83 ARG A O 1
ATOM 684 N N . ALA A 1 84 ? -1.073 -5.153 -4.370 1.00 82.38 84 ALA A N 1
ATOM 685 C CA . ALA A 1 84 ? -2.170 -5.769 -3.629 1.00 82.38 84 ALA A CA 1
ATOM 686 C C . ALA A 1 84 ? -1.757 -6.128 -2.191 1.00 82.38 84 ALA A C 1
ATOM 688 O O . ALA A 1 84 ? -2.479 -5.815 -1.243 1.00 82.38 84 ALA A O 1
ATOM 689 N N . LYS A 1 85 ? -0.571 -6.727 -2.002 1.00 82.88 85 LYS A N 1
ATOM 690 C CA . LYS A 1 85 ? -0.037 -7.040 -0.667 1.00 82.88 85 LYS A CA 1
ATOM 691 C C . LYS A 1 85 ? 0.165 -5.775 0.169 1.00 82.88 85 LYS A C 1
ATOM 693 O O . LYS A 1 85 ? -0.211 -5.753 1.342 1.00 82.88 85 LYS A O 1
ATOM 698 N N . ARG A 1 86 ? 0.717 -4.723 -0.436 1.00 82.69 86 ARG A N 1
ATOM 699 C CA . ARG A 1 86 ? 0.916 -3.427 0.219 1.00 82.69 86 ARG A CA 1
ATOM 700 C C . ARG A 1 86 ? -0.409 -2.794 0.634 1.00 82.69 86 ARG A C 1
ATOM 702 O O . ARG A 1 86 ? -0.560 -2.407 1.788 1.00 82.69 86 ARG A O 1
ATOM 709 N N . PHE A 1 87 ? -1.388 -2.767 -0.266 1.00 82.75 87 PHE A N 1
ATOM 710 C CA . PHE A 1 87 ? -2.727 -2.259 0.026 1.00 82.75 87 PHE A CA 1
ATOM 711 C C . PHE A 1 87 ? -3.364 -2.972 1.233 1.00 82.75 87 PHE A C 1
ATOM 713 O O . PHE A 1 87 ? -3.870 -2.329 2.152 1.00 82.75 87 PHE A O 1
ATOM 720 N N . GLN A 1 88 ? -3.257 -4.304 1.298 1.00 83.00 88 GLN A N 1
ATOM 721 C CA . GLN A 1 88 ? -3.727 -5.073 2.455 1.00 83.00 88 GLN A CA 1
ATOM 722 C C . GLN A 1 88 ? -2.979 -4.724 3.751 1.00 83.00 88 GLN A C 1
ATOM 724 O O . GLN A 1 88 ? -3.586 -4.690 4.823 1.00 83.00 88 GLN A O 1
ATOM 729 N N . GLN A 1 89 ? -1.665 -4.497 3.690 1.00 83.94 89 GLN A N 1
ATOM 730 C CA . GLN A 1 89 ? -0.880 -4.098 4.861 1.00 83.94 89 GLN A CA 1
ATOM 731 C C . GLN A 1 89 ? -1.278 -2.706 5.359 1.00 83.94 89 GLN A C 1
ATOM 733 O O . GLN A 1 89 ? -1.517 -2.546 6.554 1.00 83.94 89 GLN A O 1
ATOM 738 N N . GLU A 1 90 ? -1.423 -1.732 4.460 1.00 85.06 90 GLU A N 1
ATOM 739 C CA . GLU A 1 90 ? -1.865 -0.372 4.791 1.00 85.06 90 GLU A CA 1
ATOM 740 C C . GLU A 1 90 ? -3.242 -0.387 5.472 1.00 85.06 90 GLU A C 1
ATOM 742 O O . GLU A 1 90 ? -3.443 0.267 6.500 1.00 85.06 90 GLU A O 1
ATOM 747 N N . LEU A 1 91 ? -4.165 -1.215 4.974 1.00 85.00 91 LEU A N 1
ATOM 748 C CA . LEU A 1 91 ? -5.468 -1.415 5.602 1.00 85.00 91 LEU A CA 1
ATOM 749 C C . LEU A 1 91 ? -5.364 -2.007 7.002 1.00 85.00 91 LEU A C 1
ATOM 751 O O . LEU A 1 91 ? -5.925 -1.438 7.939 1.00 85.00 91 LEU A O 1
ATOM 755 N N . LYS A 1 92 ? -4.613 -3.100 7.179 1.00 86.94 92 LYS A N 1
ATOM 756 C CA . LYS A 1 92 ? -4.413 -3.719 8.501 1.00 86.94 92 LYS A CA 1
ATOM 757 C C . LYS A 1 92 ? -3.833 -2.724 9.506 1.00 86.94 92 LYS A C 1
ATOM 759 O O . LYS A 1 92 ? -4.306 -2.658 10.640 1.00 86.94 92 LYS A O 1
ATOM 764 N N . THR A 1 93 ? -2.854 -1.923 9.087 1.00 88.50 93 THR A N 1
ATOM 765 C CA . THR A 1 93 ? -2.258 -0.854 9.903 1.00 88.50 93 THR A CA 1
ATOM 766 C C . THR A 1 93 ? -3.308 0.180 10.305 1.00 88.50 93 THR A C 1
ATOM 768 O O . THR A 1 93 ? -3.412 0.539 11.479 1.00 88.50 93 THR A O 1
ATOM 771 N N . ARG A 1 94 ? -4.136 0.627 9.353 1.00 86.81 94 ARG A N 1
ATOM 772 C CA . ARG A 1 94 ? -5.196 1.612 9.601 1.00 86.81 94 ARG A CA 1
ATOM 773 C C . ARG A 1 94 ? -6.263 1.090 10.563 1.00 86.81 94 ARG A C 1
ATOM 775 O O . ARG A 1 94 ? -6.690 1.830 11.449 1.00 86.81 94 ARG A O 1
ATOM 782 N N . LEU A 1 95 ? -6.684 -0.163 10.408 1.00 86.25 95 LEU A N 1
ATOM 783 C CA . LEU A 1 95 ? -7.671 -0.798 11.285 1.00 86.25 95 LEU A CA 1
ATOM 784 C C . LEU A 1 95 ? -7.153 -0.922 12.711 1.00 86.25 95 LEU A C 1
ATOM 786 O O . LEU A 1 95 ? -7.815 -0.467 13.642 1.00 86.25 95 LEU A O 1
ATOM 790 N N . LEU A 1 96 ? -5.928 -1.417 12.873 1.00 90.56 96 LEU A N 1
ATOM 791 C CA . LEU A 1 96 ? -5.296 -1.512 14.183 1.00 90.56 96 LEU A CA 1
ATOM 792 C C . LEU A 1 96 ? -5.145 -0.131 14.843 1.00 90.56 96 LEU A C 1
ATOM 794 O O . LEU A 1 96 ? -5.402 0.022 16.035 1.00 90.56 96 LEU A O 1
ATOM 798 N N . ALA A 1 97 ? -4.799 0.904 14.071 1.00 90.44 97 ALA A N 1
ATOM 799 C CA . ALA A 1 97 ? -4.736 2.275 14.576 1.00 90.44 97 ALA A CA 1
ATOM 800 C C . ALA A 1 97 ? -6.107 2.798 15.046 1.00 90.44 97 ALA A C 1
ATOM 802 O O . ALA A 1 97 ? -6.186 3.494 16.061 1.00 90.44 97 ALA A O 1
ATOM 803 N N . LYS A 1 98 ? -7.197 2.454 14.348 1.00 87.62 98 LYS A N 1
ATOM 804 C CA . LYS A 1 98 ? -8.561 2.790 14.786 1.00 87.62 98 LYS A CA 1
ATOM 805 C C . LYS A 1 98 ? -8.957 2.055 16.060 1.00 87.62 98 LYS A C 1
ATOM 807 O O . LYS A 1 98 ? -9.523 2.681 16.951 1.00 87.62 98 LYS A O 1
ATOM 812 N N . GLU A 1 99 ? -8.643 0.767 16.165 1.00 89.94 99 GLU A N 1
ATOM 813 C CA . GLU A 1 99 ? -8.882 -0.015 17.383 1.00 89.94 99 GLU A CA 1
ATOM 814 C C . GLU A 1 99 ? -8.146 0.581 18.581 1.00 89.94 99 GLU A C 1
ATOM 816 O O . GLU A 1 99 ? -8.743 0.745 19.641 1.00 89.94 99 GLU A O 1
ATOM 821 N N . ILE A 1 100 ? -6.882 0.978 18.398 1.00 92.69 100 ILE A N 1
ATOM 822 C CA . ILE A 1 100 ? -6.102 1.681 19.423 1.00 92.69 100 ILE A CA 1
ATOM 823 C C . ILE A 1 100 ? -6.814 2.964 19.841 1.00 92.69 100 ILE A C 1
ATOM 825 O O . ILE A 1 100 ? -7.028 3.155 21.030 1.00 92.69 100 ILE A O 1
ATOM 829 N N . LYS A 1 101 ? -7.219 3.822 18.894 1.00 91.06 101 LYS A N 1
ATOM 830 C CA . LYS A 1 101 ? -7.931 5.073 19.213 1.00 91.06 101 LYS A CA 1
ATOM 831 C C . LYS A 1 101 ? -9.239 4.820 19.963 1.00 91.06 101 LYS A C 1
ATOM 833 O O . LYS A 1 101 ? -9.547 5.547 20.901 1.00 91.06 101 LYS A O 1
ATOM 838 N N . LYS A 1 102 ? -9.996 3.795 19.565 1.00 90.75 102 LYS A N 1
ATOM 839 C CA . LYS A 1 102 ? -11.250 3.416 20.221 1.00 90.75 102 LYS A CA 1
ATOM 840 C C . LYS A 1 102 ? -11.007 2.938 21.655 1.00 90.75 102 LYS A C 1
ATOM 842 O O . LYS A 1 102 ? -11.669 3.421 22.564 1.00 90.75 102 LYS A O 1
ATOM 847 N N . LEU A 1 103 ? -10.049 2.032 21.858 1.00 91.56 103 LEU A N 1
ATOM 848 C CA . LEU A 1 103 ? -9.679 1.536 23.186 1.00 91.56 103 LEU A CA 1
ATOM 849 C C . LEU A 1 103 ? -9.145 2.658 24.083 1.00 91.56 103 LEU A C 1
ATOM 851 O O . LEU A 1 103 ? -9.525 2.739 25.244 1.00 91.56 103 LEU A O 1
ATOM 855 N N . ASP A 1 104 ? -8.304 3.540 23.544 1.00 92.56 104 ASP A N 1
ATOM 856 C CA . ASP A 1 104 ? -7.750 4.692 24.263 1.00 92.56 104 ASP A CA 1
ATOM 857 C C . ASP A 1 104 ? -8.871 5.649 24.713 1.00 92.56 104 ASP A C 1
ATOM 859 O O . ASP A 1 104 ? -8.910 6.042 25.876 1.00 92.56 104 ASP A O 1
ATOM 863 N N . ALA A 1 105 ? -9.853 5.920 23.842 1.00 91.19 105 ALA A N 1
ATOM 864 C CA . ALA A 1 105 ? -11.047 6.697 24.180 1.00 91.19 105 ALA A CA 1
ATOM 865 C C . ALA A 1 105 ? -11.936 6.005 25.232 1.00 91.19 105 ALA A C 1
ATOM 867 O O . ALA A 1 105 ? -12.395 6.650 26.171 1.00 91.19 105 ALA A O 1
ATOM 868 N N . GLU A 1 106 ? -12.165 4.692 25.119 1.00 89.62 106 GLU A N 1
ATOM 869 C CA . GLU A 1 106 ? -12.952 3.917 26.092 1.00 89.62 106 GLU A CA 1
ATOM 870 C C . GLU A 1 106 ? -12.315 3.859 27.484 1.00 89.62 106 GLU A C 1
ATOM 872 O O . GLU A 1 106 ? -13.026 3.635 28.470 1.00 89.62 106 GLU A O 1
ATOM 877 N N . LEU A 1 107 ? -10.992 3.988 27.555 1.00 91.00 107 LEU A N 1
ATOM 878 C CA . LEU A 1 107 ? -10.212 3.971 28.787 1.00 91.00 107 LEU A CA 1
ATOM 879 C C . LEU A 1 107 ? -10.006 5.369 29.379 1.00 91.00 107 LEU A C 1
ATOM 881 O O . LEU A 1 107 ? -9.493 5.474 30.495 1.00 91.00 107 LEU A O 1
ATOM 885 N N . GLN A 1 108 ? -10.435 6.435 28.693 1.00 85.56 108 GLN A N 1
ATOM 886 C CA . GLN A 1 108 ? -10.397 7.773 29.273 1.00 85.56 108 GLN A CA 1
ATOM 887 C C . GLN A 1 108 ? -11.217 7.809 30.567 1.00 85.56 108 GLN A C 1
ATOM 889 O O . GLN A 1 108 ? -12.381 7.410 30.600 1.00 85.56 108 GLN A O 1
ATOM 894 N N . ASN A 1 109 ? -10.588 8.304 31.634 1.00 81.44 109 ASN A N 1
ATOM 895 C CA . ASN A 1 109 ? -11.136 8.411 32.992 1.00 81.44 109 ASN A CA 1
ATOM 896 C C . ASN A 1 109 ? -11.362 7.084 33.738 1.00 81.44 109 ASN A C 1
ATOM 898 O O . ASN A 1 109 ? -11.987 7.099 34.796 1.00 81.44 109 ASN A O 1
ATOM 902 N N . LYS A 1 110 ? -10.851 5.953 33.236 1.00 85.31 110 LYS A N 1
ATOM 903 C CA . LYS A 1 110 ? -10.896 4.662 33.942 1.00 85.31 110 LYS A CA 1
ATOM 904 C C . LYS A 1 110 ? -9.553 4.337 34.571 1.00 85.31 110 LYS A C 1
ATOM 906 O O . LYS A 1 110 ? -8.507 4.621 33.982 1.00 85.31 110 LYS A O 1
ATOM 911 N N . SER A 1 111 ? -9.564 3.714 35.747 1.00 83.00 111 SER A N 1
ATOM 912 C CA . SER A 1 111 ? -8.315 3.270 36.367 1.00 83.00 111 SER A CA 1
ATOM 913 C C . SER A 1 111 ? -7.806 1.976 35.724 1.00 83.00 111 SER A C 1
ATOM 915 O O . SER A 1 111 ? -8.576 1.143 35.239 1.00 83.00 111 SER A O 1
ATOM 917 N N . VAL A 1 112 ? -6.484 1.783 35.738 1.00 77.62 112 VAL A N 1
ATOM 918 C CA . VAL A 1 112 ? -5.853 0.555 35.219 1.00 77.62 112 VAL A CA 1
ATOM 919 C C . VAL A 1 112 ? -6.365 -0.680 35.957 1.00 77.62 112 VAL A C 1
ATOM 921 O O . VAL A 1 112 ? -6.579 -1.712 35.337 1.00 77.62 112 VAL A O 1
ATOM 924 N N . THR A 1 113 ? -6.630 -0.551 37.255 1.00 76.12 113 THR A N 1
ATOM 925 C CA . THR A 1 113 ? -7.169 -1.609 38.115 1.00 76.12 113 THR A CA 1
ATOM 926 C C . THR A 1 113 ? -8.621 -1.984 37.808 1.00 76.12 113 THR A C 1
ATOM 928 O O . THR A 1 113 ? -9.021 -3.106 38.097 1.00 76.12 113 THR A O 1
ATOM 931 N N . GLU A 1 114 ? -9.411 -1.086 37.207 1.00 77.00 114 GLU A N 1
ATOM 932 C CA . GLU A 1 114 ? -10.804 -1.358 36.819 1.00 77.00 114 GLU A CA 1
ATOM 933 C C . GLU A 1 114 ? -10.919 -2.108 35.488 1.00 77.00 114 GLU A C 1
ATOM 935 O O . GLU A 1 114 ? -11.860 -2.879 35.304 1.00 77.00 114 GLU A O 1
ATOM 940 N N . GLN A 1 115 ? -10.003 -1.868 34.539 1.00 86.00 115 GLN A N 1
ATOM 941 C CA . GLN A 1 115 ? -10.052 -2.447 33.186 1.00 86.00 115 GLN A CA 1
ATOM 942 C C . GLN A 1 115 ? -8.691 -2.980 32.716 1.00 86.00 115 GLN A C 1
ATOM 944 O O . GLN A 1 115 ? -8.284 -2.737 31.576 1.00 86.00 115 GLN A O 1
ATOM 949 N N . THR A 1 116 ? -7.999 -3.728 33.581 1.00 88.56 116 THR A N 1
ATOM 950 C CA . THR A 1 116 ? -6.654 -4.286 33.340 1.00 88.56 116 THR A CA 1
ATOM 951 C C . THR A 1 116 ? -6.526 -4.957 31.971 1.00 88.56 116 THR A C 1
ATOM 953 O O . THR A 1 116 ? -5.589 -4.664 31.228 1.00 88.56 116 THR A O 1
ATOM 956 N N . ASP A 1 117 ? -7.503 -5.784 31.587 1.00 90.19 117 ASP A N 1
ATOM 957 C CA . ASP A 1 117 ? -7.489 -6.517 30.314 1.00 90.19 117 ASP A CA 1
ATOM 958 C C . ASP A 1 117 ? -7.501 -5.586 29.096 1.00 90.19 117 ASP A C 1
ATOM 960 O O . ASP A 1 117 ? -6.771 -5.804 28.128 1.00 90.19 117 ASP A O 1
ATOM 964 N N . LYS A 1 118 ? -8.279 -4.499 29.149 1.00 90.00 118 LYS A N 1
ATOM 965 C CA . LYS A 1 118 ? -8.339 -3.519 28.057 1.00 90.00 118 LYS A CA 1
ATOM 966 C C . LYS A 1 118 ? -7.073 -2.671 27.978 1.00 90.00 118 LYS A C 1
ATOM 968 O O . LYS A 1 118 ? -6.627 -2.359 26.875 1.00 90.00 118 LYS A O 1
ATOM 973 N N . PHE A 1 119 ? -6.470 -2.321 29.115 1.00 91.44 119 PHE A N 1
ATOM 974 C CA . PHE A 1 119 ? -5.168 -1.645 29.138 1.00 91.44 119 PHE A CA 1
ATOM 975 C C . PHE A 1 119 ? -4.059 -2.540 28.569 1.00 91.44 119 PHE A C 1
ATOM 977 O O . PHE A 1 119 ? -3.234 -2.069 27.781 1.00 91.44 119 PHE A O 1
ATOM 984 N N . LEU A 1 120 ? -4.070 -3.835 28.901 1.00 93.00 120 LEU A N 1
ATOM 985 C CA . LEU A 1 120 ? -3.144 -4.813 28.332 1.00 93.00 120 LEU A CA 1
ATOM 986 C C . LEU A 1 120 ? -3.345 -4.951 26.817 1.00 93.00 120 LEU A C 1
ATOM 988 O O . LEU A 1 120 ? -2.372 -4.879 26.064 1.00 93.00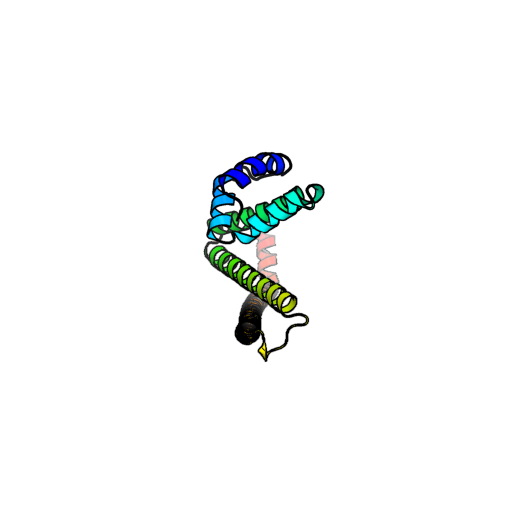 120 LEU A O 1
ATOM 992 N N . GLN A 1 121 ? -4.593 -5.077 26.360 1.00 93.88 121 GLN A N 1
ATOM 993 C CA . GLN A 1 121 ? -4.930 -5.136 24.937 1.00 93.88 121 GLN A CA 1
ATOM 994 C C . GLN A 1 121 ? -4.480 -3.871 24.192 1.00 93.88 121 GLN A C 1
ATOM 996 O O . GLN A 1 121 ? -3.878 -3.964 23.122 1.00 93.88 121 GLN A O 1
ATOM 1001 N N . LEU A 1 122 ? -4.710 -2.684 24.762 1.00 94.19 122 LEU A N 1
ATOM 1002 C CA . LEU A 1 122 ? -4.252 -1.416 24.193 1.00 94.19 122 LEU A CA 1
ATOM 1003 C C . LEU A 1 122 ? -2.727 -1.400 24.032 1.00 94.19 122 LEU A C 1
ATOM 1005 O O . LEU A 1 122 ? -2.221 -1.005 22.980 1.00 94.19 122 LEU A O 1
ATOM 1009 N N . HIS A 1 123 ? -1.991 -1.846 25.050 1.00 94.44 123 HIS A N 1
ATOM 1010 C CA . HIS A 1 123 ? -0.534 -1.920 25.003 1.00 94.44 123 HIS A CA 1
ATOM 1011 C C . HIS A 1 123 ? -0.040 -2.913 23.937 1.00 94.44 123 HIS A C 1
ATOM 1013 O O . HIS A 1 123 ? 0.818 -2.564 23.123 1.00 94.44 123 HIS A O 1
ATOM 1019 N N . GLN A 1 124 ? -0.620 -4.115 23.881 1.00 96.12 124 GLN A N 1
ATOM 1020 C CA . GLN A 1 124 ? -0.306 -5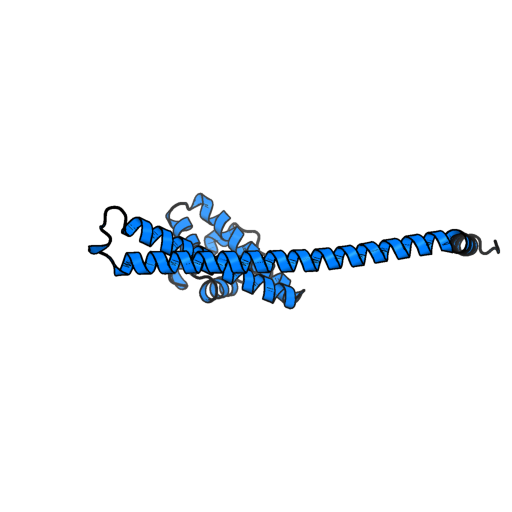.118 22.859 1.00 96.12 124 GLN A CA 1
ATOM 1021 C C . GLN A 1 124 ? -0.581 -4.591 21.446 1.00 96.12 124 GLN A C 1
ATOM 1023 O O . GLN A 1 124 ? 0.262 -4.726 20.557 1.00 96.12 124 GLN A O 1
ATOM 1028 N N . ASN A 1 125 ? -1.719 -3.923 21.243 1.00 96.19 125 ASN A N 1
ATOM 1029 C CA . ASN A 1 125 ? -2.061 -3.318 19.961 1.00 96.19 125 ASN A CA 1
ATOM 1030 C C . ASN A 1 125 ? -1.077 -2.201 19.582 1.00 96.19 125 ASN A C 1
ATOM 1032 O O . ASN A 1 125 ? -0.625 -2.166 18.437 1.00 96.19 125 ASN A O 1
ATOM 1036 N N . LYS A 1 126 ? -0.676 -1.336 20.528 1.00 95.75 126 LYS A N 1
ATOM 1037 C CA . LYS A 1 126 ? 0.352 -0.297 20.305 1.00 95.75 126 LYS A CA 1
ATOM 1038 C C . LYS A 1 126 ? 1.697 -0.911 19.891 1.00 95.75 126 LYS A C 1
ATOM 1040 O O . LYS A 1 126 ? 2.305 -0.440 18.931 1.00 95.75 126 LYS A O 1
ATOM 1045 N N . GLN A 1 127 ? 2.138 -1.987 20.548 1.00 96.88 127 GLN A N 1
ATOM 1046 C CA . GLN A 1 127 ? 3.367 -2.699 20.173 1.00 96.88 127 GLN A CA 1
ATOM 1047 C C . GLN A 1 127 ? 3.266 -3.355 18.791 1.00 96.88 127 GLN A C 1
ATOM 1049 O O . GLN A 1 127 ? 4.185 -3.237 17.980 1.00 96.88 127 GLN A O 1
ATOM 1054 N N . LYS A 1 128 ? 2.138 -4.007 18.496 1.00 95.62 128 LYS A N 1
ATOM 1055 C CA . LYS A 1 128 ? 1.878 -4.616 17.189 1.00 95.62 128 LYS A CA 1
ATOM 1056 C C . LYS A 1 128 ? 1.891 -3.570 16.074 1.00 95.62 128 LYS A C 1
ATOM 1058 O O . LYS A 1 128 ? 2.526 -3.799 15.049 1.00 95.62 128 LYS A O 1
ATOM 1063 N N . LEU A 1 129 ? 1.249 -2.418 16.287 1.00 95.12 129 LEU A N 1
ATOM 1064 C CA . LEU A 1 129 ? 1.247 -1.317 15.324 1.00 95.12 129 LEU A CA 1
ATOM 1065 C C . LEU A 1 129 ? 2.662 -0.789 15.090 1.00 95.12 129 LEU A C 1
ATOM 1067 O O . LEU A 1 129 ? 3.059 -0.625 13.942 1.00 95.12 129 LEU A O 1
ATOM 1071 N N . LYS A 1 130 ? 3.435 -0.573 16.161 1.00 95.75 130 LYS A N 1
ATOM 1072 C CA . LYS A 1 130 ? 4.835 -0.150 16.054 1.00 95.75 130 LYS A CA 1
ATOM 1073 C C . LYS A 1 130 ? 5.639 -1.113 15.178 1.00 95.75 130 LYS A C 1
ATOM 1075 O O . LYS A 1 130 ? 6.268 -0.665 14.228 1.00 95.75 130 LYS A O 1
ATOM 1080 N N . LYS A 1 131 ? 5.546 -2.420 15.441 1.00 95.62 131 LYS A N 1
ATOM 1081 C CA . LYS A 1 131 ? 6.240 -3.438 14.644 1.00 95.62 131 LYS A CA 1
ATOM 1082 C C . LYS A 1 131 ? 5.824 -3.404 13.171 1.00 95.62 131 LYS A C 1
ATOM 1084 O O . LYS A 1 131 ? 6.678 -3.424 12.299 1.00 95.62 131 LYS A O 1
ATOM 1089 N N . MET A 1 132 ? 4.524 -3.297 12.884 1.00 93.50 132 MET A N 1
ATOM 1090 C CA . MET A 1 132 ? 4.036 -3.209 11.502 1.00 93.50 132 MET A CA 1
ATOM 1091 C C . MET A 1 132 ? 4.576 -1.977 10.761 1.00 93.50 132 MET A C 1
ATOM 1093 O O . MET A 1 132 ? 4.876 -2.069 9.574 1.00 93.50 132 MET A O 1
ATOM 1097 N N . LEU A 1 133 ? 4.704 -0.837 11.447 1.00 93.19 133 LEU A N 1
ATOM 1098 C CA . LEU A 1 133 ? 5.280 0.383 10.874 1.00 93.19 133 LEU A CA 1
ATOM 1099 C C . LEU A 1 133 ? 6.794 0.261 10.657 1.00 93.19 133 LEU A C 1
ATOM 1101 O O . LEU A 1 133 ? 7.300 0.748 9.650 1.00 93.19 133 LEU A O 1
ATOM 1105 N N . GLU A 1 134 ? 7.510 -0.395 11.572 1.00 94.62 134 GLU A N 1
ATOM 1106 C CA . GLU A 1 134 ? 8.941 -0.691 11.419 1.00 94.62 134 GLU A CA 1
ATOM 1107 C C . GLU A 1 134 ? 9.192 -1.640 10.237 1.00 94.62 134 GLU A C 1
ATOM 1109 O O . GLU A 1 134 ? 10.067 -1.366 9.415 1.00 94.62 134 GLU A O 1
ATOM 1114 N N . ASP A 1 135 ? 8.387 -2.698 10.104 1.00 90.94 135 ASP A N 1
ATOM 1115 C CA . ASP A 1 135 ? 8.460 -3.645 8.987 1.00 90.94 135 ASP A CA 1
ATOM 1116 C C . ASP A 1 135 ? 8.181 -2.943 7.637 1.00 90.94 135 ASP A C 1
ATOM 1118 O O . ASP A 1 135 ? 8.914 -3.155 6.669 1.00 90.94 135 ASP A O 1
ATOM 1122 N N . ASP A 1 136 ? 7.161 -2.072 7.563 1.00 88.88 136 ASP A N 1
ATOM 1123 C CA . ASP A 1 136 ? 6.856 -1.283 6.352 1.00 88.88 136 ASP A CA 1
ATOM 1124 C C . ASP A 1 136 ? 7.990 -0.306 6.012 1.00 88.88 136 ASP A C 1
ATOM 1126 O O . ASP A 1 136 ? 8.398 -0.193 4.854 1.00 88.88 136 ASP A O 1
ATOM 1130 N N . PHE A 1 137 ? 8.554 0.365 7.020 1.00 90.19 137 PHE A N 1
ATOM 1131 C CA . PHE A 1 137 ? 9.688 1.265 6.828 1.00 90.19 137 PHE A CA 1
ATOM 1132 C C . PHE A 1 137 ? 10.902 0.530 6.246 1.00 90.19 137 PHE A C 1
ATOM 1134 O O . PHE A 1 137 ? 11.476 0.978 5.251 1.00 90.19 137 PHE A O 1
ATOM 1141 N N . GLN A 1 138 ? 11.270 -0.617 6.824 1.00 92.38 138 GLN A N 1
ATOM 1142 C CA . GLN A 1 138 ? 12.396 -1.422 6.345 1.00 92.38 138 GLN A CA 1
ATOM 1143 C C . GLN A 1 138 ? 12.164 -1.934 4.921 1.00 92.38 138 GLN A C 1
ATOM 1145 O O . GLN A 1 138 ? 13.070 -1.857 4.089 1.00 92.38 138 GLN A O 1
ATOM 1150 N N . ALA A 1 139 ? 10.952 -2.406 4.615 1.00 86.56 139 ALA A N 1
ATOM 1151 C CA . ALA A 1 139 ? 10.604 -2.874 3.277 1.00 86.56 139 ALA A CA 1
ATOM 1152 C C . ALA A 1 139 ? 10.753 -1.760 2.226 1.00 86.56 139 ALA A C 1
ATOM 1154 O O . ALA A 1 139 ? 11.371 -1.980 1.183 1.00 86.56 139 ALA A O 1
ATOM 1155 N N . ARG A 1 140 ? 10.267 -0.546 2.520 1.00 86.25 140 ARG A N 1
ATOM 1156 C CA . ARG A 1 140 ? 10.414 0.613 1.622 1.00 86.25 140 ARG A CA 1
ATOM 1157 C C . ARG A 1 140 ? 11.863 1.037 1.452 1.00 86.25 140 ARG A C 1
ATOM 1159 O O . ARG A 1 140 ? 12.274 1.371 0.346 1.00 86.25 140 ARG A O 1
ATOM 1166 N N . GLN A 1 141 ? 12.641 1.020 2.530 1.00 91.00 141 GLN A N 1
ATOM 1167 C CA . GLN A 1 141 ? 14.055 1.362 2.460 1.00 91.00 141 GLN A CA 1
ATOM 1168 C C . GLN A 1 141 ? 14.815 0.384 1.552 1.00 91.00 141 GLN A C 1
ATOM 1170 O O . GLN A 1 141 ? 15.615 0.812 0.722 1.00 91.00 141 GLN A O 1
ATOM 1175 N N . GLN A 1 142 ? 14.542 -0.919 1.671 1.00 87.62 142 GLN A N 1
ATOM 1176 C CA . GLN A 1 142 ? 15.136 -1.939 0.802 1.00 87.62 142 GLN A CA 1
ATOM 1177 C C . GLN A 1 142 ? 14.719 -1.758 -0.660 1.00 87.62 142 GLN A C 1
ATOM 1179 O O . GLN A 1 142 ? 15.565 -1.821 -1.549 1.00 87.62 142 GLN A O 1
ATOM 1184 N N . GLU A 1 143 ? 13.438 -1.492 -0.915 1.00 85.31 143 GLU A N 1
ATOM 1185 C CA . GLU A 1 143 ? 12.925 -1.234 -2.263 1.00 85.31 143 GLU A CA 1
ATOM 1186 C C . GLU A 1 143 ? 13.611 -0.023 -2.906 1.00 85.31 143 GLU A C 1
ATOM 1188 O O . GLU A 1 143 ? 14.130 -0.121 -4.017 1.00 85.31 143 GLU A O 1
ATOM 1193 N N . GLN A 1 144 ? 13.701 1.093 -2.179 1.00 87.50 144 GLN A N 1
ATOM 1194 C CA . GLN A 1 144 ? 14.392 2.294 -2.648 1.00 87.50 144 GLN A CA 1
ATOM 1195 C C . GLN A 1 144 ? 15.869 2.021 -2.949 1.00 87.50 144 GLN A C 1
ATOM 1197 O O . GLN A 1 144 ? 16.390 2.504 -3.950 1.00 87.50 144 GLN A O 1
ATOM 1202 N N . GLN A 1 145 ? 16.550 1.223 -2.124 1.00 90.31 145 GLN A N 1
ATOM 1203 C CA . GLN A 1 145 ? 17.941 0.837 -2.376 1.00 90.31 145 GLN A CA 1
ATOM 1204 C C . GLN A 1 145 ? 18.105 -0.015 -3.637 1.00 90.31 145 GLN A C 1
ATOM 1206 O O . GLN A 1 145 ? 19.082 0.162 -4.364 1.00 90.31 145 GLN A O 1
ATOM 1211 N N . ILE A 1 146 ? 17.178 -0.938 -3.899 1.00 85.44 146 ILE A N 1
ATOM 1212 C CA . ILE A 1 146 ? 17.192 -1.758 -5.116 1.00 85.44 146 ILE A CA 1
ATOM 1213 C C . ILE A 1 146 ? 16.976 -0.873 -6.345 1.00 85.44 146 ILE A C 1
ATOM 1215 O O . ILE A 1 146 ? 17.739 -0.975 -7.306 1.00 85.44 146 ILE A O 1
ATOM 1219 N N . GLU A 1 147 ? 15.990 0.022 -6.296 1.00 85.62 147 GLU A N 1
ATOM 1220 C CA . GLU A 1 147 ? 15.681 0.910 -7.416 1.00 85.62 147 GLU A CA 1
ATOM 1221 C C . GLU A 1 147 ? 16.826 1.892 -7.694 1.00 85.62 147 GLU A C 1
ATOM 1223 O O . GLU A 1 147 ? 17.215 2.063 -8.846 1.00 85.62 147 GLU A O 1
ATOM 1228 N N . MET A 1 148 ? 17.455 2.458 -6.657 1.00 90.56 148 MET A N 1
ATOM 1229 C CA . MET A 1 148 ? 18.648 3.298 -6.832 1.00 90.56 148 MET A CA 1
ATOM 1230 C C . MET A 1 148 ? 19.772 2.545 -7.549 1.00 90.56 148 MET A C 1
ATOM 1232 O O . MET A 1 148 ? 20.307 3.052 -8.530 1.00 90.56 148 MET A O 1
ATOM 1236 N N . LYS A 1 149 ? 20.089 1.313 -7.129 1.00 90.50 149 LYS A N 1
ATOM 1237 C CA . LYS A 1 149 ? 21.131 0.498 -7.783 1.00 90.50 149 LYS A CA 1
ATOM 1238 C C . LYS A 1 149 ? 20.800 0.191 -9.240 1.00 90.50 149 LYS A C 1
ATOM 1240 O O . LYS A 1 149 ? 21.690 0.175 -10.094 1.00 90.50 149 LYS A O 1
ATOM 1245 N N . ARG A 1 150 ? 19.525 -0.070 -9.533 1.00 92.88 150 ARG A N 1
ATOM 1246 C CA . ARG A 1 150 ? 19.057 -0.289 -10.901 1.00 92.88 150 ARG A CA 1
ATOM 1247 C C . ARG A 1 150 ? 19.267 0.966 -11.749 1.00 92.88 150 ARG A C 1
ATOM 1249 O O . ARG A 1 150 ? 19.893 0.875 -12.802 1.00 92.88 150 ARG A O 1
ATOM 1256 N N . LEU A 1 151 ? 18.808 2.121 -11.271 1.00 93.75 151 LEU A N 1
ATOM 1257 C CA . LEU A 1 151 ? 18.953 3.402 -11.965 1.00 93.75 151 LEU A CA 1
ATOM 1258 C C . LEU A 1 151 ? 20.425 3.795 -12.152 1.00 93.75 151 LEU A C 1
ATOM 1260 O O . LEU A 1 151 ? 20.801 4.267 -13.221 1.00 93.75 151 LEU A O 1
ATOM 1264 N N . GLU A 1 152 ? 21.282 3.552 -11.159 1.00 94.00 152 GLU A N 1
ATOM 1265 C CA . GLU A 1 152 ? 22.733 3.749 -11.273 1.00 94.00 152 GLU A CA 1
ATOM 1266 C C . GLU A 1 152 ? 23.341 2.872 -12.373 1.00 94.00 152 GLU A C 1
ATOM 1268 O O . GLU A 1 152 ? 24.175 3.335 -13.153 1.00 94.00 152 GLU A O 1
ATOM 1273 N N . THR A 1 153 ? 22.898 1.617 -12.476 1.00 94.50 153 THR A N 1
ATOM 1274 C CA . THR A 1 153 ? 23.347 0.688 -13.522 1.00 94.50 153 THR A CA 1
ATOM 1275 C C . THR A 1 153 ? 22.902 1.153 -14.908 1.00 94.50 153 THR A C 1
ATOM 1277 O O . THR A 1 153 ? 23.721 1.206 -15.827 1.00 94.50 153 THR A O 1
ATOM 1280 N N . GLU A 1 154 ? 21.631 1.537 -15.059 1.00 93.81 154 GLU A N 1
ATOM 1281 C CA . GLU A 1 154 ? 21.094 2.085 -16.312 1.00 93.81 154 GLU A CA 1
ATOM 1282 C C . GLU A 1 154 ? 21.835 3.374 -16.712 1.00 93.81 154 GLU A C 1
ATOM 1284 O O . GLU A 1 154 ? 22.246 3.527 -17.863 1.00 93.81 154 GLU A O 1
ATOM 1289 N N . MET A 1 155 ? 22.108 4.267 -15.755 1.00 96.31 155 MET A N 1
ATOM 1290 C CA . MET A 1 155 ? 22.883 5.487 -15.990 1.00 96.31 155 MET A CA 1
ATOM 1291 C C . MET A 1 155 ? 24.312 5.178 -16.454 1.00 96.31 155 MET A C 1
ATOM 1293 O O . MET A 1 155 ? 24.803 5.811 -17.390 1.00 96.31 155 MET A O 1
ATOM 1297 N N . ASN A 1 156 ? 24.994 4.223 -15.820 1.00 95.81 156 ASN A N 1
ATOM 1298 C CA . ASN A 1 156 ? 26.347 3.834 -16.217 1.00 95.81 156 ASN A CA 1
ATOM 1299 C C . ASN A 1 156 ? 26.369 3.227 -17.625 1.00 95.81 156 ASN A C 1
ATOM 1301 O O . ASN A 1 156 ? 27.255 3.548 -18.413 1.00 95.81 156 ASN A O 1
ATOM 1305 N N . MET A 1 157 ? 25.363 2.426 -17.980 1.00 94.88 157 MET A N 1
ATOM 1306 C CA . MET A 1 157 ? 25.213 1.893 -19.334 1.00 94.88 157 MET A CA 1
ATOM 1307 C C . MET A 1 157 ? 25.024 3.005 -20.371 1.00 94.88 157 MET A C 1
ATOM 1309 O O . MET A 1 157 ? 25.691 2.998 -21.403 1.00 94.88 157 MET A O 1
ATOM 1313 N N . LEU A 1 158 ? 24.177 3.998 -20.084 1.00 96.81 158 LEU A N 1
ATOM 1314 C CA . LEU A 1 158 ? 23.990 5.154 -20.966 1.00 96.81 158 LEU A CA 1
ATOM 1315 C C . LEU A 1 158 ? 25.277 5.967 -21.142 1.00 96.81 158 LEU A C 1
ATOM 1317 O O . LEU A 1 158 ? 25.552 6.433 -22.247 1.00 96.81 158 LEU A O 1
ATOM 1321 N N . LYS A 1 159 ? 26.081 6.119 -20.083 1.00 96.12 159 LYS A N 1
ATOM 1322 C CA . LYS A 1 159 ? 27.396 6.771 -20.174 1.00 96.12 159 LYS A CA 1
ATOM 1323 C C . LYS A 1 159 ? 28.345 6.002 -21.090 1.00 96.12 159 LYS A C 1
ATOM 1325 O O . LYS A 1 159 ? 28.921 6.619 -21.978 1.00 96.12 159 LYS A O 1
ATOM 1330 N N . MET A 1 160 ? 28.436 4.678 -20.945 1.00 95.00 160 MET A N 1
ATOM 1331 C CA . MET A 1 160 ? 29.254 3.850 -21.841 1.00 95.00 160 MET A CA 1
ATOM 1332 C C . MET A 1 160 ? 28.799 3.979 -23.300 1.00 95.00 160 MET A C 1
ATOM 1334 O O . MET A 1 160 ? 29.624 4.193 -24.178 1.00 95.00 160 MET A O 1
ATOM 1338 N N . LEU A 1 161 ? 27.488 3.949 -23.565 1.00 95.31 161 LEU A N 1
ATOM 1339 C CA . LEU A 1 161 ? 26.956 4.137 -24.921 1.00 95.31 161 LEU A CA 1
ATOM 1340 C C . LEU A 1 161 ? 27.286 5.522 -25.502 1.00 95.31 161 LEU A C 1
ATOM 1342 O O . LEU A 1 161 ? 27.509 5.652 -26.706 1.00 95.31 161 LEU A O 1
ATOM 1346 N N . LEU A 1 162 ? 27.308 6.569 -24.673 1.00 95.31 162 LEU A N 1
ATOM 1347 C CA . LEU A 1 162 ? 27.721 7.908 -25.100 1.00 95.31 162 LEU A CA 1
ATOM 1348 C C . LEU A 1 162 ? 29.214 7.960 -25.437 1.00 95.31 162 LEU A C 1
ATOM 1350 O O . LEU A 1 162 ? 29.575 8.532 -26.465 1.00 95.31 162 LEU A O 1
ATOM 1354 N N . GLU A 1 163 ? 30.061 7.350 -24.611 1.00 95.50 163 GLU A N 1
ATOM 1355 C CA . GLU A 1 163 ? 31.504 7.253 -24.850 1.00 95.50 163 GLU A CA 1
ATOM 1356 C C . GLU A 1 163 ? 31.806 6.452 -26.123 1.00 95.50 163 GLU A C 1
ATOM 1358 O O . GLU A 1 163 ? 32.561 6.919 -26.976 1.00 95.50 163 GLU A O 1
ATOM 1363 N N . GLU A 1 164 ? 31.151 5.303 -26.316 1.00 93.19 164 GLU A N 1
ATOM 1364 C CA . GLU A 1 164 ? 31.246 4.506 -27.545 1.00 93.19 164 GLU A CA 1
ATOM 1365 C C . GLU A 1 164 ? 30.804 5.302 -28.775 1.00 93.19 164 GLU A C 1
ATOM 1367 O O . GLU A 1 164 ? 31.414 5.206 -29.842 1.00 93.19 164 GLU A O 1
ATOM 1372 N N . ARG A 1 165 ? 29.745 6.106 -28.650 1.00 93.69 165 ARG A N 1
ATOM 1373 C CA . ARG A 1 165 ? 29.254 6.937 -29.750 1.00 93.69 165 ARG A CA 1
ATOM 1374 C C . ARG A 1 165 ? 30.230 8.055 -30.108 1.00 93.69 165 ARG A C 1
ATOM 1376 O O . ARG A 1 165 ? 30.409 8.313 -31.296 1.00 93.69 165 ARG A O 1
ATOM 1383 N N . GLU A 1 166 ? 30.839 8.710 -29.121 1.00 94.75 166 GLU A N 1
ATOM 1384 C CA . GLU A 1 166 ? 31.847 9.746 -29.375 1.00 94.75 166 GLU A CA 1
ATOM 1385 C C . GLU A 1 166 ? 33.124 9.132 -29.965 1.00 94.75 166 GLU A C 1
ATOM 1387 O O . GLU A 1 166 ? 33.665 9.665 -30.930 1.00 94.75 166 GLU A O 1
ATOM 1392 N N . ALA A 1 167 ? 33.554 7.965 -29.473 1.00 93.25 167 ALA A N 1
ATOM 1393 C CA . ALA A 1 167 ? 34.691 7.233 -30.033 1.00 93.25 167 ALA A CA 1
ATOM 1394 C C . ALA A 1 167 ? 34.457 6.809 -31.496 1.00 93.25 167 ALA A C 1
ATOM 1396 O O . ALA A 1 167 ? 35.384 6.813 -32.301 1.00 93.25 167 ALA A O 1
ATOM 1397 N N . ASN A 1 168 ? 33.212 6.488 -31.860 1.00 94.38 168 ASN A N 1
ATOM 1398 C CA . ASN A 1 168 ? 32.824 6.095 -33.218 1.00 94.38 168 ASN A CA 1
ATOM 1399 C C . ASN A 1 168 ? 32.318 7.258 -34.084 1.00 94.38 168 ASN A C 1
ATOM 1401 O O . ASN A 1 168 ? 31.778 7.028 -35.169 1.00 94.38 168 ASN A O 1
ATOM 1405 N N . LYS A 1 169 ? 32.459 8.503 -33.627 1.00 95.25 169 LYS A N 1
ATOM 1406 C CA . LYS A 1 169 ? 31.869 9.685 -34.264 1.00 95.25 169 LYS A CA 1
ATOM 1407 C C . LYS A 1 169 ? 32.213 9.813 -35.741 1.00 95.25 169 LYS A C 1
ATOM 1409 O O . LYS A 1 169 ? 31.304 10.008 -36.546 1.00 95.25 169 LYS A O 1
ATOM 1414 N N . ASP A 1 170 ? 33.484 9.665 -36.097 1.00 93.69 170 ASP A N 1
ATOM 1415 C CA . ASP A 1 170 ? 33.929 9.819 -37.483 1.00 93.69 170 ASP A CA 1
ATOM 1416 C C . ASP A 1 170 ? 33.335 8.728 -38.377 1.00 93.69 170 ASP A C 1
ATOM 1418 O O . ASP A 1 170 ? 32.749 9.044 -39.409 1.00 93.69 170 ASP A O 1
ATOM 1422 N N . ASN A 1 171 ? 33.345 7.468 -37.931 1.00 92.31 171 ASN A N 1
ATOM 1423 C CA . ASN A 1 171 ? 32.701 6.359 -38.644 1.00 92.31 171 ASN A CA 1
ATOM 1424 C C . ASN A 1 171 ? 31.193 6.602 -38.832 1.00 92.31 171 ASN A C 1
ATOM 1426 O O . ASN A 1 171 ? 30.658 6.406 -39.922 1.00 92.31 171 ASN A O 1
ATOM 1430 N N . ILE A 1 172 ? 30.504 7.083 -37.790 1.00 91.31 172 ILE A N 1
ATOM 1431 C CA . ILE A 1 172 ? 29.070 7.407 -37.844 1.00 91.31 172 ILE A CA 1
ATOM 1432 C C . ILE A 1 172 ? 28.798 8.537 -38.849 1.00 91.31 172 ILE A C 1
ATOM 1434 O O . ILE A 1 172 ? 27.801 8.490 -39.577 1.00 91.31 172 ILE A O 1
ATOM 1438 N N . ILE A 1 173 ? 29.651 9.564 -38.888 1.00 94.19 173 ILE A N 1
ATOM 1439 C CA . ILE A 1 173 ? 29.536 10.686 -39.830 1.00 94.19 173 ILE A CA 1
ATOM 1440 C C . ILE A 1 173 ? 29.788 10.208 -41.264 1.00 94.19 173 ILE A C 1
ATOM 1442 O O . ILE A 1 173 ? 28.978 10.505 -42.144 1.00 94.19 173 ILE A O 1
ATOM 1446 N N . GLN A 1 174 ? 30.844 9.425 -41.487 1.00 93.00 174 GLN A N 1
ATOM 1447 C CA . GLN A 1 174 ? 31.189 8.853 -42.790 1.00 93.00 174 GLN A CA 1
ATOM 1448 C C . GLN A 1 174 ? 30.070 7.959 -43.332 1.00 93.00 174 GLN A C 1
ATOM 1450 O O . GLN A 1 174 ? 29.656 8.097 -44.484 1.00 93.00 174 GLN A O 1
ATOM 1455 N N . GLU A 1 175 ? 29.513 7.083 -42.495 1.00 92.12 175 GLU A N 1
ATOM 1456 C CA . GLU A 1 175 ? 28.420 6.201 -42.899 1.00 92.12 175 GLU A CA 1
ATOM 1457 C C . GLU A 1 175 ? 27.147 6.993 -43.233 1.00 92.12 175 GLU A C 1
ATOM 1459 O O . GLU A 1 175 ? 26.468 6.699 -44.221 1.00 92.12 175 GLU A O 1
ATOM 1464 N N . LYS A 1 176 ? 26.833 8.036 -42.450 1.00 91.88 176 LYS A N 1
ATOM 1465 C CA . LYS A 1 176 ? 25.720 8.947 -42.755 1.00 91.88 176 LYS A CA 1
ATOM 1466 C C . LYS A 1 176 ? 25.921 9.683 -44.070 1.00 91.88 176 LYS A C 1
ATOM 1468 O O . LYS A 1 176 ? 24.967 9.797 -44.834 1.00 91.88 176 LYS A O 1
ATOM 1473 N N . TYR A 1 177 ? 27.125 10.181 -44.330 1.00 93.88 177 TYR A N 1
ATOM 1474 C CA . TYR A 1 177 ? 27.436 10.843 -45.589 1.00 93.88 177 TYR A CA 1
ATOM 1475 C C . TYR A 1 177 ? 27.234 9.897 -46.763 1.00 93.88 177 TYR A C 1
ATOM 1477 O O . TYR A 1 177 ? 26.428 10.209 -47.634 1.00 93.88 177 TYR A O 1
ATOM 1485 N N . ARG A 1 178 ? 27.849 8.707 -46.728 1.00 95.12 178 ARG A N 1
ATOM 1486 C CA . ARG A 1 178 ? 27.714 7.708 -47.794 1.00 95.12 178 ARG A CA 1
ATOM 1487 C C . ARG A 1 178 ? 26.247 7.347 -48.046 1.00 95.12 178 ARG A C 1
ATOM 1489 O O . ARG A 1 178 ? 25.832 7.269 -49.195 1.00 95.12 178 ARG A O 1
ATOM 1496 N N . LYS A 1 179 ? 25.435 7.195 -46.990 1.00 94.44 179 LYS A N 1
ATOM 1497 C CA . LYS A 1 179 ? 23.984 6.939 -47.101 1.00 94.44 179 LYS A CA 1
ATOM 1498 C C . LYS A 1 179 ? 23.202 8.073 -47.775 1.00 94.44 179 LYS A C 1
ATOM 1500 O O . LYS A 1 179 ? 22.181 7.801 -48.396 1.00 94.44 179 LYS A O 1
ATOM 1505 N N . LEU A 1 180 ? 23.630 9.324 -47.615 1.00 94.19 180 LEU A N 1
ATOM 1506 C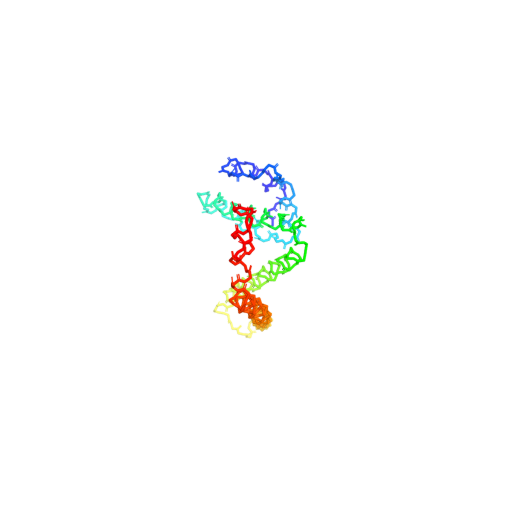 CA . LEU A 1 180 ? 22.937 10.496 -48.163 1.00 94.19 180 LEU A CA 1
ATOM 1507 C C . LEU A 1 180 ? 23.412 10.862 -49.570 1.00 94.19 180 LEU A C 1
ATOM 1509 O O . LEU A 1 180 ? 22.617 11.347 -50.370 1.00 94.19 180 LEU A O 1
ATOM 1513 N N . THR A 1 181 ? 24.695 10.662 -49.862 1.00 92.31 181 THR A N 1
ATOM 1514 C CA . THR A 1 181 ? 25.315 11.093 -51.120 1.00 92.31 181 THR A CA 1
ATOM 1515 C C . THR A 1 181 ? 25.499 9.951 -52.116 1.00 92.31 181 THR A C 1
ATOM 1517 O O . THR A 1 181 ? 25.657 10.223 -53.302 1.00 92.31 181 THR A O 1
ATOM 1520 N N . ASN A 1 182 ? 25.465 8.688 -51.666 1.00 91.31 182 ASN A N 1
ATOM 1521 C CA . ASN A 1 182 ? 25.916 7.504 -52.414 1.00 91.31 182 ASN A CA 1
ATOM 1522 C C . ASN A 1 182 ? 27.366 7.613 -52.923 1.00 91.31 182 ASN A C 1
ATOM 1524 O O . ASN A 1 182 ? 27.749 6.912 -53.859 1.00 91.31 182 ASN A O 1
ATOM 1528 N N . LEU A 1 183 ? 28.169 8.485 -52.311 1.00 84.12 183 LEU A N 1
ATOM 1529 C CA . LEU A 1 183 ? 29.580 8.679 -52.620 1.00 84.12 183 LEU A CA 1
ATOM 1530 C C . LEU A 1 183 ? 30.436 8.176 -51.461 1.00 84.12 183 LEU A C 1
ATOM 1532 O O . LEU A 1 183 ? 30.006 8.176 -50.304 1.00 84.12 183 LEU A O 1
ATOM 1536 N N . ASP A 1 184 ? 31.658 7.763 -51.778 1.00 83.38 184 ASP A N 1
ATOM 1537 C CA . ASP A 1 184 ? 32.668 7.507 -50.758 1.00 83.38 184 ASP A CA 1
ATOM 1538 C C . ASP A 1 184 ? 33.121 8.825 -50.118 1.00 83.38 184 ASP A C 1
ATOM 1540 O O . ASP A 1 184 ? 33.100 9.871 -50.770 1.00 83.38 184 ASP A O 1
ATOM 1544 N N . TRP A 1 185 ? 33.433 8.759 -48.819 1.00 74.31 185 TRP A N 1
ATOM 1545 C CA . TRP A 1 185 ? 33.828 9.907 -47.995 1.00 74.31 185 TRP A CA 1
ATOM 1546 C C . TRP A 1 185 ? 35.186 10.476 -48.403 1.00 74.31 185 TRP A C 1
ATOM 1548 O O . TRP A 1 185 ? 36.120 9.665 -48.606 1.00 74.31 185 TRP A O 1
#

=== Feature glossary ===
The record interleaves many kinds of information about one protein. Here is each kind framed as the question it answers.

Q: What does the local fold look like, residue by residue?
A: The Foldseek 3Di string encodes local tertiary geometry as a 20-letter alphabet — one character per residue — derived from the relative positions of nearby Cα atoms. Unlike the amino-acid sequence, 3Di is a direct function of the 3D structure, so two proteins with the same fold have similar 3Di strings even at low sequence identity.

Q: Which residues are in helices, strands, or loops?
A: The SS8 string is DSSP's per-residue secondary-structure call. α-helix (H) means an i→i+4 H-bond ladder; β-strand (E) means the residue participates in a β-sheet; 3₁₀ (G) and π (I) are tighter and wider helices; T/S are turns/bends; '-' is loop.

Q: How big and how compact is the whole molecule?
A: Radius of gyration (Rg) is the root-mean-square distance of Cα atoms from their centroid — a single number for overall size and compactness. A globular domain of N residues has Rg ≈ 2.2·N^0.38 Å; an extended or disordered chain has a much larger Rg. The Cα contact count is the number of residue pairs whose Cα atoms are within 8 Å and are more than four positions apart in sequence — a standard proxy for tertiary packing density. The bounding box is the smallest axis-aligned box enclosing all Cα atoms.

Q: Where is each backbone atom in 3D?
A: Structure coordinates are given as an mmCIF _atom_site loop: one row per atom with element, residue name, chain id, sequence number, and x/y/z position in Å. Only the four main-chain atoms per residue are included here; side chains are omitted to keep the record compact.

Q: What is the amino-acid chain?
A: Primary structure: the covalent order of the twenty standard amino acids along the backbone. Two proteins with the same sequence will (almost always) fold to the same structure; two with 30% identity often share a fold but not the details.

Q: What if only a Cα trace is available?
A: Three-state secondary structure (P-SEA) collapses the eight DSSP classes into helix (a), strand (b), and coil (c). P-SEA assigns these from Cα geometry alone — distances and angles — without requiring backbone oxygens, so it works on any Cα trace.

Q: What family and function is it annotated with?
A: Database cross-references. InterPro integrates a dozen domain/family signature databases into unified entries with residue-range hits. GO terms attach function/process/location labels with evidence codes. CATH codes position the fold in a four-level structural taxonomy. Organism is the NCBI-taxonomy species name.

Q: How confident is the AlphaFold model at each residue?
A: pLDDT is the predicted lDDT-Cα score: AlphaFold's confidence that the local environment of each residue (all inter-atomic distances within 15 Å) is correctly placed. It is a per-residue number between 0 and 100, with higher meaning more reliable.

Q: How mobile is each atom in the crystal?
A: B-factor (Debye–Waller factor) reflects atomic displacement in the crystal lattice. It is an experimental observable (units Å²), not a prediction; low values mean the atom is pinned down, high values mean it moves or is heterogeneous across the crystal.

Q: Which residues are buried vs exposed?
A: SASA measures how much of the protein is reachable by solvent. It is computed by rolling a water-sized probe over the atomic surface and summing the exposed area (Å²). Per-residue SASA distinguishes core (buried, low SASA) from surface (exposed, high SASA) residues; total SASA is a whole-molecule size measure.

Q: What do the diagnostic plots show?
A: Plot images: a contact map (which residues are close in 3D, as an N×N binary image), a Ramachandran scatter (backbone torsion angles, revealing secondary-structure composition at a glance), and — for AlphaFold structures — a PAE heatmap (pairwise prediction confidence).

Q: What known structures does this most resemble?
A: The Foldseek neighbor list gives the closest experimentally determined structures in the PDB, ranked by structural alignment. TM-score near 1 means near-identical fold; near 0.3 means only rough topology match. This is how one finds what a novel AlphaFold prediction most resembles in the solved-structure universe.

Q: Are the domains correctly placed relative to each other?
A: Predicted aligned error is AlphaFold's pairwise confidence. Unlike pLDDT (per-residue), PAE is per-residue-pair and captures whether two parts of the structure are correctly placed relative to each other. Units are ångströms of expected positional error.

Q: What do the rendered images show?
A: Structure images are PyMOL renders from six orthogonal camera directions. Cartoon representation draws helices as coils and strands as arrows; sticks shows the backbone as bonds; surface shows the solvent-excluded envelope. Rainbow coloring maps sequence position to hue (blue→red, N→C); chain coloring assigns a distinct color per polypeptide.

Q: What are the backbone torsion angles?
A: φ (phi) and ψ (psi) are the two rotatable backbone dihedrals per residue: φ is the C(i-1)–N–Cα–C torsion, ψ is the N–Cα–C–N(i+1) torsion, both in degrees on (−180°, 180°]. α-helical residues cluster near (−60°, −45°); β-strand residues near (−120°, +130°). A Ramachandran plot is simply a scatter of (φ, ψ) for every residue.